Protein AF-0000000075723668 (afdb_homodimer)

Radius of gyration: 19.89 Å; Cα contacts (8 Å, |Δi|>4): 591; chains: 2; bounding box: 44×69×46 Å

Secondary structure (DSSP, 8-state):
---EEEEE---GGGHHHHHHHHHHH-SS---HHHHHHHHHH-GGGEEEEEETTEEEEEEEEEEEE-TTS-EEEEEEEEEE-GGG-SSSHHHHHHHHHHHHHTTT-SEEEEEEETT-HHHHHHHHHTT-EEEEEETT-STTS--EEEEEEE----/---EEEEE---GGGHHHHHHHHHHH-SS---HHHHHHHHHH-GGGEEEEEETTEEEEEEEEEEEE-TTS-EEEEEEEEEE-GGG-SSSHHHHHHHHHHHHHTTT-SEEEEEEETT-HHHHHHHHHTT-EEEEEETT-STTS--EEEEEEE----

Organism: Trichomonas vaginalis (strain ATCC PRA-98 / G3) (NCBI:txid412133)

Sequence (308 aa):
MSDITYRAYKGEEEVQEVFKLIDDELSEPYGLFTYRYFMAVCPQHCLLAHCNGQLVGAIIGRETKKDDGRVKGYIAMLVVLKEHRKKGIGKKLAVDLIEEMKKTCTEVVIETEVDNFPALRLYESLGFVRTKRLFRYYLNGNEAYRLKIWFNREMSDITYRAYKGEEEVQEVFKLIDDELSEPYGLFTYRYFMAVCPQHCLLAHCNGQLVGAIIGRETKKDDGRVKGYIAMLVVLKEHRKKGIGKKLAVDLIEEMKKTCTEVVIETEVDNFPALRLYESLGFVRTKRLFRYYLNGNEAYRLKIWFNRE

Foldseek 3Di:
DFDKDKDFDDDDVCLVVVQVQCCVFDPADDDSVVSRVQCVVCRVLKMFIDGPNHTFWIWTKDWDQDPVRAIEIETEDTGGHPVCPPVCPRLVSVVVSVVVCLVRHFKYKYKDFPPPVVVVVSVVVVPWDFDDKAFLPGPVRTIITMIMDGDDDD/DFDKDKDFDDDDVCLVVVQVQCCVFDPADDDSVVSRVQCVVCRVLKMFIDGPNHTFWIWTKDWDADPVGAIEIETEDIGGHPVCPPVCPRLVSVVVNVVVCLVGHFKYKYKDFPPPVVVVCSVVVVPWDFDDKAFLPGPVRTIITMIMDGDDDD

Structure (mmCIF, N/CA/C/O backbone):
data_AF-0000000075723668-model_v1
#
loop_
_entity.id
_entity.type
_entity.pdbx_description
1 polymer 'N-alpha-acetyltransferase 30'
#
loop_
_atom_site.group_PDB
_atom_site.id
_atom_site.type_symbol
_atom_site.label_atom_id
_atom_site.label_alt_id
_atom_site.label_comp_id
_atom_site.label_asym_id
_atom_site.label_entity_id
_atom_site.label_seq_id
_atom_site.pdbx_PDB_ins_code
_atom_site.Cartn_x
_atom_site.Cartn_y
_atom_site.Cartn_z
_atom_site.occupancy
_atom_site.B_iso_or_equiv
_atom_site.auth_seq_id
_atom_site.auth_comp_id
_atom_site.auth_asym_id
_atom_site.auth_atom_id
_atom_site.pdbx_PDB_model_num
ATOM 1 N N . MET A 1 1 ? 11.711 -34.188 -8.43 1 49.16 1 MET A N 1
ATOM 2 C CA . MET A 1 1 ? 10.938 -32.969 -8.555 1 49.16 1 MET A CA 1
ATOM 3 C C . MET A 1 1 ? 10.992 -32.156 -7.27 1 49.16 1 MET A C 1
ATOM 5 O O . MET A 1 1 ? 10.734 -32.688 -6.184 1 49.16 1 MET A O 1
ATOM 9 N N . SER A 1 2 ? 11.828 -31.156 -7.145 1 65 2 SER A N 1
ATOM 10 C CA . SER A 1 2 ? 12.133 -30.516 -5.863 1 65 2 SER A CA 1
ATOM 11 C C . SER A 1 2 ? 10.859 -30.109 -5.133 1 65 2 SER A C 1
ATOM 13 O O . SER A 1 2 ? 9.852 -29.781 -5.762 1 65 2 SER A O 1
ATOM 15 N N . ASP A 1 3 ? 10.719 -30.562 -3.963 1 87.88 3 ASP A N 1
ATOM 16 C CA . ASP A 1 3 ? 9.508 -30.453 -3.158 1 87.88 3 ASP A CA 1
ATOM 17 C C . ASP A 1 3 ? 9.211 -28.984 -2.828 1 87.88 3 ASP A C 1
ATOM 19 O O . ASP A 1 3 ? 10.031 -28.312 -2.199 1 87.88 3 ASP A O 1
ATOM 23 N N . ILE A 1 4 ? 8.398 -28.438 -3.623 1 95.12 4 ILE A N 1
ATOM 24 C CA . ILE A 1 4 ? 7.949 -27.078 -3.363 1 95.12 4 ILE A CA 1
ATOM 25 C C . ILE A 1 4 ? 6.875 -27.094 -2.275 1 95.12 4 ILE A C 1
ATOM 27 O O . ILE A 1 4 ? 5.941 -27.891 -2.324 1 95.12 4 ILE A O 1
ATOM 31 N N . THR A 1 5 ? 7.09 -26.344 -1.216 1 96.94 5 THR A N 1
ATOM 32 C CA . THR A 1 5 ? 6.086 -26.172 -0.17 1 96.94 5 THR A CA 1
ATOM 33 C C . THR A 1 5 ? 5.488 -24.781 -0.216 1 96.94 5 THR A C 1
ATOM 35 O O . THR A 1 5 ? 6.168 -23.812 -0.577 1 96.94 5 THR A O 1
ATOM 38 N N . TYR A 1 6 ? 4.234 -24.734 0.058 1 97.31 6 TYR A N 1
ATOM 39 C CA . TYR A 1 6 ? 3.498 -23.484 0.068 1 97.31 6 TYR A CA 1
ATOM 40 C C . TYR A 1 6 ? 2.943 -23.188 1.456 1 97.31 6 TYR A C 1
ATOM 42 O O . TYR A 1 6 ? 2.42 -24.078 2.127 1 97.31 6 TYR A O 1
ATOM 50 N N . ARG A 1 7 ? 3.1 -21.922 1.91 1 96.06 7 ARG A N 1
ATOM 51 C CA . ARG A 1 7 ? 2.523 -21.547 3.197 1 96.06 7 ARG A CA 1
ATOM 52 C C . ARG A 1 7 ? 2.242 -20.047 3.256 1 96.06 7 ARG A C 1
ATOM 54 O O . ARG A 1 7 ? 2.775 -19.281 2.455 1 96.06 7 ARG A O 1
ATOM 61 N N . ALA A 1 8 ? 1.477 -19.688 4.234 1 95.12 8 ALA A N 1
ATOM 62 C CA . ALA A 1 8 ? 1.172 -18.281 4.477 1 95.12 8 ALA A CA 1
ATOM 63 C C . ALA A 1 8 ? 2.346 -17.562 5.152 1 95.12 8 ALA A C 1
ATOM 65 O O . ALA A 1 8 ? 3.158 -18.203 5.824 1 95.12 8 ALA A O 1
ATOM 66 N N . TYR A 1 9 ? 2.432 -16.312 4.84 1 94.5 9 TYR A N 1
ATOM 67 C CA . TYR A 1 9 ? 3.34 -15.406 5.535 1 94.5 9 TYR A CA 1
ATOM 68 C C . TYR A 1 9 ? 3.135 -15.477 7.043 1 94.5 9 TYR A C 1
ATOM 70 O O . TYR A 1 9 ? 1.998 -15.547 7.52 1 94.5 9 TYR A O 1
ATOM 78 N N . LYS A 1 10 ? 4.203 -15.422 7.801 1 90.12 10 LYS A N 1
ATOM 79 C CA . LYS A 1 10 ? 4.082 -15.648 9.234 1 90.12 10 LYS A CA 1
ATOM 80 C C . LYS A 1 10 ? 4.285 -14.359 10.023 1 90.12 10 LYS A C 1
ATOM 82 O O . LYS A 1 10 ? 3.893 -14.258 11.188 1 90.12 10 LYS A O 1
ATOM 87 N N . GLY A 1 11 ? 5.023 -13.422 9.422 1 87.19 11 GLY A N 1
ATOM 88 C CA . GLY A 1 11 ? 5.188 -12.195 10.188 1 87.19 11 GLY A CA 1
ATOM 89 C C . GLY A 1 11 ? 6.332 -11.328 9.688 1 87.19 11 GLY A C 1
ATOM 90 O O . GLY A 1 11 ? 6.957 -11.641 8.672 1 87.19 11 GLY A O 1
ATOM 91 N N . GLU A 1 12 ? 6.633 -10.289 10.477 1 83.62 12 GLU A N 1
ATOM 92 C CA . GLU A 1 12 ? 7.539 -9.203 10.109 1 83.62 12 GLU A CA 1
ATOM 93 C C . GLU A 1 12 ? 8.938 -9.734 9.812 1 83.62 12 GLU A C 1
ATOM 95 O O . GLU A 1 12 ? 9.641 -9.203 8.945 1 83.62 12 GLU A O 1
ATOM 100 N N . GLU A 1 13 ? 9.289 -10.781 10.414 1 84.88 13 GLU A N 1
ATOM 101 C CA . GLU A 1 13 ? 10.633 -11.32 10.266 1 84.88 13 GLU A CA 1
ATOM 102 C C . GLU A 1 13 ? 10.875 -11.82 8.844 1 84.88 13 GLU A C 1
ATOM 104 O O . GLU A 1 13 ? 12.023 -11.984 8.422 1 84.88 13 GLU A O 1
ATOM 109 N N . GLU A 1 14 ? 9.836 -12.039 8.141 1 90.94 14 GLU A N 1
ATOM 110 C CA . GLU A 1 14 ? 9.969 -12.594 6.801 1 90.94 14 GLU A CA 1
ATOM 111 C C . GLU A 1 14 ? 9.922 -11.492 5.742 1 90.94 14 GLU A C 1
ATOM 113 O O . GLU A 1 14 ? 10.156 -11.75 4.562 1 90.94 14 GLU A O 1
ATOM 118 N N . VAL A 1 15 ? 9.664 -10.273 6.152 1 90.19 15 VAL A N 1
ATOM 119 C CA . VAL A 1 15 ? 9.445 -9.188 5.211 1 90.19 15 VAL A CA 1
ATOM 120 C C . VAL A 1 15 ? 10.719 -8.938 4.398 1 90.19 15 VAL A C 1
ATOM 122 O O . VAL A 1 15 ? 10.656 -8.758 3.182 1 90.19 15 VAL A O 1
ATOM 125 N N . GLN A 1 16 ? 11.836 -9 5.051 1 86.06 16 GLN A N 1
ATOM 126 C CA . GLN A 1 16 ? 13.102 -8.711 4.383 1 86.06 16 GLN A CA 1
ATOM 127 C C . GLN A 1 16 ? 13.391 -9.742 3.295 1 86.06 16 GLN A C 1
ATOM 129 O O . GLN A 1 16 ? 13.875 -9.391 2.215 1 86.06 16 GLN A O 1
ATOM 134 N N . GLU A 1 17 ? 13.148 -10.984 3.633 1 90.38 17 GLU A N 1
ATOM 135 C CA . GLU A 1 17 ? 13.391 -12.039 2.654 1 90.38 17 GLU A CA 1
ATOM 136 C C . GLU A 1 17 ? 12.469 -11.898 1.449 1 90.38 17 GLU A C 1
ATOM 138 O O . GLU A 1 17 ? 12.891 -12.086 0.308 1 90.38 17 GLU A O 1
ATOM 143 N N . VAL A 1 18 ? 11.25 -11.578 1.701 1 92.69 18 VAL A N 1
ATOM 144 C CA . VAL A 1 18 ? 10.273 -11.391 0.635 1 92.69 18 VAL A CA 1
ATOM 145 C C . VAL A 1 18 ? 10.656 -10.172 -0.206 1 92.69 18 VAL A C 1
ATOM 147 O O . VAL A 1 18 ? 10.586 -10.211 -1.437 1 92.69 18 VAL A O 1
ATOM 150 N N . PHE A 1 19 ? 11.102 -9.18 0.448 1 88.75 19 PHE A N 1
ATOM 151 C CA . PHE A 1 19 ? 11.562 -7.973 -0.232 1 88.75 19 PHE A CA 1
ATOM 152 C C . PHE A 1 19 ? 12.703 -8.289 -1.191 1 88.75 19 PHE A C 1
ATOM 154 O O . PHE A 1 19 ? 12.672 -7.883 -2.354 1 88.75 19 PHE A O 1
ATOM 161 N N . LYS A 1 20 ? 13.656 -9 -0.757 1 88.12 20 LYS A N 1
ATOM 162 C CA . LYS A 1 20 ? 14.812 -9.344 -1.586 1 88.12 20 LYS A CA 1
ATOM 163 C C . LYS A 1 20 ? 14.391 -10.156 -2.807 1 88.12 20 LYS A C 1
ATOM 165 O O . LYS A 1 20 ? 14.875 -9.922 -3.914 1 88.12 20 LYS A O 1
ATOM 170 N N . LEU A 1 21 ? 13.523 -11.062 -2.586 1 90.62 21 LEU A N 1
ATOM 171 C CA . LEU A 1 21 ? 13.016 -11.891 -3.674 1 90.62 21 LEU A CA 1
ATOM 172 C C . LEU A 1 21 ? 12.359 -11.039 -4.75 1 90.62 21 LEU A C 1
ATOM 174 O O . LEU A 1 21 ? 12.648 -11.195 -5.938 1 90.62 21 LEU A O 1
ATOM 178 N N . ILE A 1 22 ? 11.5 -10.125 -4.316 1 86.56 22 ILE A N 1
ATOM 179 C CA . ILE A 1 22 ? 10.672 -9.367 -5.246 1 86.56 22 ILE A CA 1
ATOM 180 C C . ILE A 1 22 ? 11.5 -8.273 -5.906 1 86.56 22 ILE A C 1
ATOM 182 O O . ILE A 1 22 ? 11.406 -8.055 -7.117 1 86.56 22 ILE A O 1
ATOM 186 N N . ASP A 1 23 ? 12.312 -7.633 -5.133 1 81.75 23 ASP A N 1
ATOM 187 C CA . ASP A 1 23 ? 13.133 -6.535 -5.637 1 81.75 23 ASP A CA 1
ATOM 188 C C . ASP A 1 23 ? 14.07 -7.012 -6.742 1 81.75 23 ASP A C 1
ATOM 190 O O . ASP A 1 23 ? 14.352 -6.27 -7.684 1 81.75 23 ASP A O 1
ATOM 194 N N . ASP A 1 24 ? 14.461 -8.211 -6.758 1 78.81 24 ASP A N 1
ATOM 195 C CA . ASP A 1 24 ? 15.367 -8.789 -7.746 1 78.81 24 ASP A CA 1
ATOM 196 C C . ASP A 1 24 ? 14.633 -9.117 -9.039 1 78.81 24 ASP A C 1
ATOM 198 O O . ASP A 1 24 ? 15.227 -9.102 -10.125 1 78.81 24 ASP A O 1
ATOM 202 N N . GLU A 1 25 ? 13.375 -9.344 -8.898 1 77.88 25 GLU A N 1
ATOM 203 C CA . GLU A 1 25 ? 12.6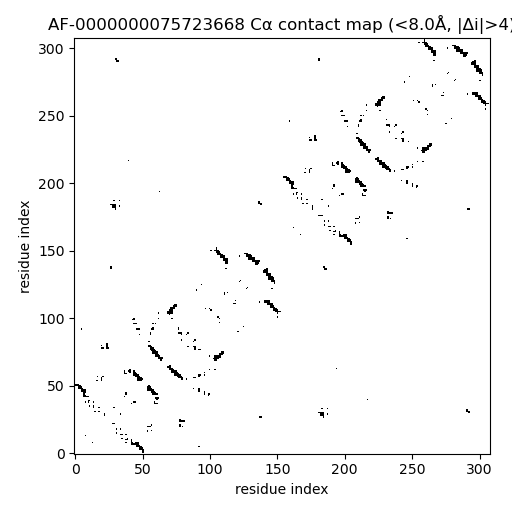8 -9.945 -10.031 1 77.88 25 GLU A CA 1
ATOM 204 C C . GLU A 1 25 ? 11.742 -8.945 -10.703 1 77.88 25 GLU A C 1
ATOM 206 O O . GLU A 1 25 ? 11.453 -9.062 -11.891 1 77.88 25 GLU A O 1
ATOM 211 N N . LEU A 1 26 ? 11.227 -7.984 -9.93 1 76.12 26 LEU A N 1
ATOM 212 C CA . LEU A 1 26 ? 10.25 -7.059 -10.5 1 76.12 26 LEU A CA 1
ATOM 213 C C . LEU A 1 26 ? 10.914 -5.742 -10.883 1 76.12 26 LEU A C 1
ATOM 215 O O . LEU A 1 26 ? 11.797 -5.258 -10.18 1 76.12 26 LEU A O 1
ATOM 219 N N . SER A 1 27 ? 10.562 -5.238 -11.984 1 71.44 27 SER A N 1
ATOM 220 C CA . SER A 1 27 ? 11.125 -4 -12.508 1 71.44 27 SER A CA 1
ATOM 221 C C . SER A 1 27 ? 10.625 -2.789 -11.734 1 71.44 27 SER A C 1
ATOM 223 O O . SER A 1 27 ? 11.352 -1.804 -11.578 1 71.44 27 SER A O 1
ATOM 225 N N . GLU A 1 28 ? 9.391 -2.896 -11.273 1 76.06 28 GLU A N 1
ATOM 226 C CA . GLU A 1 28 ? 8.844 -1.797 -10.484 1 76.06 28 GLU A CA 1
ATOM 227 C C . GLU A 1 28 ? 9.453 -1.759 -9.086 1 76.06 28 GLU A C 1
ATOM 229 O O . GLU A 1 28 ? 9.477 -2.771 -8.383 1 76.06 28 GLU A O 1
ATOM 234 N N . PRO A 1 29 ? 10.023 -0.672 -8.781 1 74.38 29 PRO A N 1
ATOM 235 C CA . PRO A 1 29 ? 10.617 -0.564 -7.449 1 74.38 29 PRO A CA 1
ATOM 236 C C . PRO A 1 29 ? 9.578 -0.325 -6.355 1 74.38 29 PRO A C 1
ATOM 238 O O . PRO A 1 29 ? 8.656 0.47 -6.539 1 74.38 29 PRO A O 1
ATOM 241 N N . TYR A 1 30 ? 9.609 -1.148 -5.402 1 77.69 30 TYR A N 1
ATOM 242 C CA . TYR A 1 30 ? 8.805 -0.935 -4.203 1 77.69 30 TYR A CA 1
ATOM 243 C C . TYR A 1 30 ? 9.688 -0.744 -2.98 1 77.69 30 TYR A C 1
ATOM 245 O O . TYR A 1 30 ? 10.727 -1.396 -2.85 1 77.69 30 TYR A O 1
ATOM 253 N N . GLY A 1 31 ? 9.43 0.197 -2.229 1 76.44 31 GLY A N 1
ATOM 254 C CA . GLY A 1 31 ? 10.172 0.341 -0.988 1 76.44 31 GLY A CA 1
ATOM 255 C C . GLY A 1 31 ? 9.766 -0.662 0.073 1 76.44 31 GLY A C 1
ATOM 256 O O . GLY A 1 31 ? 8.703 -1.28 -0.027 1 76.44 31 GLY A O 1
ATOM 257 N N . LEU A 1 32 ? 10.688 -0.903 1.008 1 80.94 32 LEU A N 1
ATOM 258 C CA . LEU A 1 32 ? 10.469 -1.859 2.088 1 80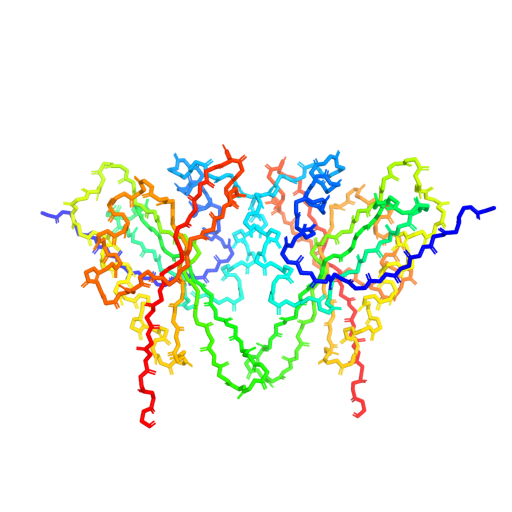.94 32 LEU A CA 1
ATOM 259 C C . LEU A 1 32 ? 9.148 -1.584 2.797 1 80.94 32 LEU A C 1
ATOM 261 O O . LEU A 1 32 ? 8.43 -2.516 3.162 1 80.94 32 LEU A O 1
ATOM 265 N N . PHE A 1 33 ? 8.82 -0.396 2.932 1 80.56 33 PHE A N 1
ATOM 266 C CA . PHE A 1 33 ? 7.594 0.014 3.602 1 80.56 33 PHE A CA 1
ATOM 267 C C . PHE A 1 33 ? 6.375 -0.584 2.91 1 80.56 33 PHE A C 1
ATOM 269 O O . PHE A 1 33 ? 5.434 -1.023 3.57 1 80.56 33 PHE A O 1
ATOM 276 N N . THR A 1 34 ? 6.367 -0.549 1.671 1 84 34 THR A N 1
ATOM 277 C CA . THR A 1 34 ? 5.234 -1.069 0.916 1 84 34 THR A CA 1
ATOM 278 C C . THR A 1 34 ? 4.988 -2.537 1.255 1 84 34 THR A C 1
ATOM 280 O O . THR A 1 34 ? 3.852 -2.934 1.526 1 84 34 THR A O 1
ATOM 283 N N . TYR A 1 35 ? 6.078 -3.252 1.396 1 87.12 35 TYR A N 1
ATOM 284 C CA . TYR A 1 35 ? 5.957 -4.668 1.728 1 87.12 35 TYR A CA 1
ATOM 285 C C . TYR A 1 35 ? 5.457 -4.852 3.154 1 87.12 35 TYR A C 1
ATOM 287 O O . TYR A 1 35 ? 4.578 -5.68 3.408 1 87.12 35 TYR A O 1
ATOM 295 N N . ARG A 1 36 ? 5.984 -4.113 3.99 1 85.12 36 ARG A N 1
ATOM 296 C CA . ARG A 1 36 ? 5.582 -4.203 5.391 1 85.12 36 ARG A CA 1
ATOM 297 C C . ARG A 1 36 ? 4.094 -3.91 5.555 1 85.12 36 ARG A C 1
ATOM 299 O O . ARG A 1 36 ? 3.385 -4.641 6.246 1 85.12 36 ARG A O 1
ATOM 306 N N . TYR A 1 37 ? 3.725 -2.906 4.934 1 84.88 37 TYR A N 1
ATOM 307 C CA . TYR A 1 37 ? 2.326 -2.504 5.043 1 84.88 37 TYR A CA 1
ATOM 308 C C . TYR A 1 37 ? 1.405 -3.572 4.465 1 84.88 37 TYR A C 1
ATOM 310 O O . TYR A 1 37 ? 0.46 -4.008 5.125 1 84.88 37 TYR A O 1
ATOM 318 N N . PHE A 1 38 ? 1.599 -4.059 3.287 1 86.88 38 PHE A N 1
ATOM 319 C CA . PHE A 1 38 ? 0.735 -5.016 2.609 1 86.88 38 PHE A CA 1
ATOM 320 C C . PHE A 1 38 ? 0.685 -6.336 3.371 1 86.88 38 PHE A C 1
ATOM 322 O O . PHE A 1 38 ? -0.392 -6.902 3.572 1 86.88 38 PHE A O 1
ATOM 329 N N . MET A 1 39 ? 1.827 -6.699 3.84 1 90.12 39 MET A N 1
ATOM 330 C CA . MET A 1 39 ? 1.91 -8.031 4.441 1 90.12 39 MET A CA 1
ATOM 331 C C . MET A 1 39 ? 1.407 -8.008 5.879 1 90.12 39 MET A C 1
ATOM 333 O O . MET A 1 39 ? 0.949 -9.031 6.395 1 90.12 39 MET A O 1
ATOM 337 N N . ALA A 1 40 ? 1.493 -6.867 6.504 1 83.88 40 ALA A N 1
ATOM 338 C CA . ALA A 1 40 ? 1.033 -6.742 7.883 1 83.88 40 ALA A CA 1
ATOM 339 C C . ALA A 1 40 ? -0.489 -6.664 7.949 1 83.88 40 ALA A C 1
ATOM 341 O O . ALA A 1 40 ? -1.105 -7.191 8.883 1 83.88 40 ALA A O 1
ATOM 342 N N . VAL A 1 41 ? -1.079 -6.078 7.035 1 82.62 41 VAL A N 1
ATOM 343 C CA . VAL A 1 41 ? -2.51 -5.793 7.07 1 82.62 41 VAL A CA 1
ATOM 344 C C . VAL A 1 41 ? -3.299 -7.055 6.738 1 82.62 41 VAL A C 1
ATOM 346 O O . VAL A 1 41 ? -4.34 -7.32 7.344 1 82.62 41 VAL A O 1
ATOM 349 N N . CYS A 1 42 ? -2.838 -7.793 5.781 1 86.31 42 CYS A N 1
ATOM 350 C CA . CYS A 1 42 ? -3.521 -9.016 5.375 1 86.31 42 CYS A CA 1
ATOM 351 C C . CYS A 1 42 ? -2.533 -10.164 5.227 1 86.31 42 CYS A C 1
ATOM 353 O O . CYS A 1 42 ? -2.309 -10.656 4.117 1 86.31 42 CYS A O 1
ATOM 355 N N . PRO A 1 43 ? -2.08 -10.648 6.352 1 89 43 PRO A N 1
ATOM 356 C CA . PRO A 1 43 ? -1.075 -11.711 6.254 1 89 43 PRO A CA 1
ATOM 357 C C . PRO A 1 43 ? -1.613 -12.977 5.586 1 89 43 PRO A C 1
ATOM 359 O O . PRO A 1 43 ? -0.862 -13.703 4.926 1 89 43 PRO A O 1
ATOM 362 N N . GLN A 1 44 ? -2.895 -13.227 5.699 1 90.62 44 GLN A N 1
ATOM 363 C CA . GLN A 1 44 ? -3.492 -14.43 5.129 1 90.62 44 GLN A CA 1
ATOM 364 C C . GLN A 1 44 ? -3.504 -14.367 3.604 1 90.62 44 GLN A C 1
ATOM 366 O O . GLN A 1 44 ? -3.707 -15.391 2.939 1 90.62 44 GLN A O 1
ATOM 371 N N . HIS A 1 45 ? -3.303 -13.18 3.062 1 95.56 45 HIS A N 1
ATOM 372 C CA . HIS A 1 45 ? -3.301 -13.008 1.614 1 95.56 45 HIS A CA 1
ATOM 373 C C . HIS A 1 45 ? -1.878 -12.898 1.074 1 95.56 45 HIS A C 1
ATOM 375 O O . HIS A 1 45 ? -1.666 -12.391 -0.027 1 95.56 45 HIS A O 1
ATOM 381 N N . CYS A 1 46 ? -0.942 -13.328 1.908 1 96.94 46 CYS A N 1
ATOM 382 C CA . CYS A 1 46 ? 0.454 -13.438 1.501 1 96.94 46 CYS A CA 1
ATOM 383 C C . CYS A 1 46 ? 0.931 -14.883 1.554 1 96.94 46 CYS A C 1
ATOM 385 O O . CYS A 1 46 ? 1.071 -15.453 2.635 1 96.94 46 CYS A O 1
ATOM 387 N N . LEU A 1 47 ? 1.186 -15.43 0.401 1 98.06 47 LEU A N 1
ATOM 38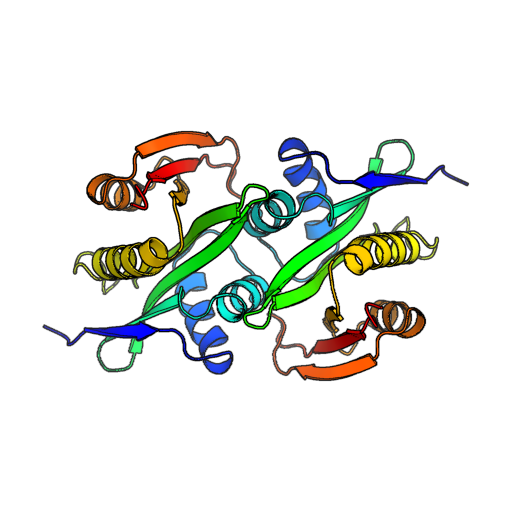8 C CA . LEU A 1 47 ? 1.591 -16.828 0.31 1 98.06 47 LEU A CA 1
ATOM 389 C C . LEU A 1 47 ? 3.018 -16.953 -0.218 1 98.06 47 LEU A C 1
ATOM 391 O O . LEU A 1 47 ? 3.406 -16.219 -1.133 1 98.06 47 LEU A O 1
ATOM 395 N N . LEU A 1 48 ? 3.719 -17.828 0.349 1 98 48 LEU A N 1
ATOM 396 C CA . LEU A 1 48 ? 5.125 -18.047 0.025 1 98 48 LEU A CA 1
ATOM 397 C C . LEU A 1 48 ? 5.367 -19.469 -0.469 1 98 48 LEU A C 1
ATOM 399 O O . LEU A 1 48 ? 4.773 -20.406 0.05 1 98 48 LEU A O 1
ATOM 403 N N . ALA A 1 49 ? 6.199 -19.609 -1.43 1 98.19 49 ALA A N 1
ATOM 404 C CA . ALA A 1 49 ? 6.637 -20.891 -1.945 1 98.19 49 ALA A CA 1
ATOM 405 C C . ALA A 1 49 ? 8.117 -21.141 -1.637 1 98.19 49 ALA A C 1
ATOM 407 O O . ALA A 1 49 ? 8.953 -20.281 -1.891 1 98.19 49 ALA A O 1
ATOM 408 N N . HIS A 1 50 ? 8.391 -22.266 -1.086 1 97.62 50 HIS A N 1
ATOM 409 C CA . HIS A 1 50 ? 9.766 -22.641 -0.745 1 97.62 50 HIS A CA 1
ATOM 410 C C . HIS A 1 50 ? 10.188 -23.906 -1.461 1 97.62 50 HIS A C 1
ATOM 412 O O . HIS A 1 50 ? 9.398 -24.844 -1.594 1 97.62 50 HIS A O 1
ATOM 418 N N . CYS A 1 51 ? 11.391 -23.891 -1.985 1 96.81 51 CYS A N 1
ATOM 419 C CA . CYS A 1 51 ? 12.055 -25.062 -2.525 1 96.81 51 CYS A CA 1
ATOM 420 C C . CYS A 1 51 ? 13.266 -25.453 -1.682 1 96.81 51 CYS A C 1
ATOM 422 O O . CYS A 1 51 ? 14.25 -24.703 -1.627 1 96.81 51 CYS A O 1
ATOM 424 N N . ASN A 1 52 ? 13.219 -26.578 -1.025 1 93.44 52 ASN A N 1
ATOM 425 C CA . ASN A 1 52 ? 14.297 -27.031 -0.159 1 93.44 52 ASN A CA 1
ATOM 426 C C . ASN A 1 52 ? 14.648 -25.969 0.89 1 93.44 52 ASN A C 1
ATOM 428 O O . ASN A 1 52 ? 15.828 -25.641 1.078 1 93.44 52 ASN A O 1
ATOM 432 N N . GLY A 1 53 ? 13.633 -25.297 1.423 1 91.44 53 GLY A N 1
ATOM 433 C CA . GLY A 1 53 ? 13.812 -24.344 2.518 1 91.44 53 GLY A CA 1
ATOM 434 C C . GLY A 1 53 ? 14.102 -22.938 2.047 1 91.44 53 GLY A C 1
ATOM 435 O O . GLY A 1 53 ? 14.125 -22 2.852 1 91.44 53 GLY A O 1
ATOM 436 N N . GLN A 1 54 ? 14.32 -22.828 0.767 1 94.19 54 GLN A N 1
ATOM 437 C CA . GLN A 1 54 ? 14.633 -21.516 0.214 1 94.19 54 GLN A CA 1
ATOM 438 C C . GLN A 1 54 ? 13.398 -20.875 -0.412 1 94.19 54 GLN A C 1
ATOM 440 O O . GLN A 1 54 ? 12.648 -21.547 -1.13 1 94.19 54 GLN A O 1
ATOM 445 N N . LEU A 1 55 ? 13.203 -19.609 -0.088 1 96.62 55 LEU A N 1
ATOM 446 C CA . LEU A 1 55 ? 12.086 -18.859 -0.677 1 96.62 55 LEU A CA 1
ATOM 447 C C . LEU A 1 55 ? 12.289 -18.688 -2.178 1 96.62 55 LEU A C 1
ATOM 449 O O . LEU A 1 55 ? 13.297 -18.125 -2.611 1 96.62 55 LEU A O 1
ATOM 453 N N . VAL A 1 56 ? 11.312 -19.203 -2.996 1 96.81 56 VAL A N 1
ATOM 454 C CA . VAL A 1 56 ? 11.531 -19.156 -4.441 1 96.81 56 VAL A CA 1
ATOM 455 C C . VAL A 1 56 ? 10.367 -18.438 -5.113 1 96.81 56 VAL A C 1
ATOM 457 O O . VAL A 1 56 ? 10.422 -18.141 -6.312 1 96.81 56 VAL A O 1
ATOM 460 N N . GLY A 1 57 ? 9.281 -18.156 -4.391 1 97.25 57 GLY A N 1
ATOM 461 C CA . GLY A 1 57 ? 8.125 -17.453 -4.926 1 97.25 57 GLY A CA 1
ATOM 462 C C . GLY A 1 57 ? 7.25 -16.844 -3.848 1 97.25 57 GLY A C 1
ATOM 463 O O . GLY A 1 57 ? 7.332 -17.219 -2.68 1 97.25 57 GLY A O 1
ATOM 464 N N . ALA A 1 58 ? 6.512 -15.883 -4.246 1 97.19 58 ALA A N 1
ATOM 465 C CA . ALA A 1 58 ? 5.594 -15.203 -3.332 1 97.19 58 ALA A CA 1
ATOM 466 C C . ALA A 1 58 ? 4.449 -14.539 -4.094 1 97.19 58 ALA A C 1
ATOM 468 O O . ALA A 1 58 ? 4.609 -14.156 -5.254 1 97.19 58 ALA A O 1
ATOM 469 N N . ILE A 1 59 ? 3.365 -14.484 -3.438 1 97.38 59 ILE A N 1
ATOM 470 C CA . ILE A 1 59 ? 2.246 -13.688 -3.922 1 97.38 59 ILE A CA 1
ATOM 471 C C . ILE A 1 59 ? 1.67 -12.859 -2.777 1 97.38 59 ILE A C 1
ATOM 473 O O . ILE A 1 59 ? 1.547 -13.344 -1.65 1 97.38 59 ILE A O 1
ATOM 477 N N . ILE A 1 60 ? 1.451 -11.617 -3.043 1 95.94 60 ILE A N 1
ATOM 478 C CA . ILE A 1 60 ? 0.935 -10.68 -2.051 1 95.94 60 ILE A CA 1
ATOM 479 C C . ILE A 1 60 ? -0.393 -10.094 -2.533 1 95.94 60 ILE A C 1
ATOM 481 O O . ILE A 1 60 ? -0.483 -9.578 -3.648 1 95.94 60 ILE A O 1
ATOM 485 N N . GLY A 1 61 ? -1.384 -10.203 -1.699 1 95.94 61 GLY A N 1
ATOM 486 C CA . GLY A 1 61 ? -2.695 -9.641 -1.979 1 95.94 61 GLY A CA 1
ATOM 487 C C . GLY A 1 61 ? -3.26 -8.836 -0.821 1 95.94 61 GLY A C 1
ATOM 488 O O . GLY A 1 61 ? -2.699 -8.844 0.276 1 95.94 61 GLY A O 1
ATOM 489 N N . ARG A 1 62 ? -4.32 -8.148 -1.155 1 91.88 62 ARG A N 1
ATOM 490 C CA . ARG A 1 62 ? -5.023 -7.34 -0.17 1 91.88 62 ARG A CA 1
ATOM 491 C C . ARG A 1 62 ? -6.535 -7.43 -0.366 1 91.88 62 ARG A C 1
ATOM 493 O O . ARG A 1 62 ? -7.004 -7.852 -1.425 1 91.88 62 ARG A O 1
ATOM 500 N N . GLU A 1 63 ? -7.184 -7.129 0.681 1 91.94 63 GLU A N 1
ATOM 501 C CA . GLU A 1 63 ? -8.625 -6.949 0.549 1 91.94 63 GLU A CA 1
ATOM 502 C C . GLU A 1 63 ? -9.07 -5.602 1.115 1 91.94 63 GLU A C 1
ATOM 504 O O . GLU A 1 63 ? -8.445 -5.078 2.041 1 91.94 63 GLU A O 1
ATOM 509 N N . THR A 1 64 ? -10.062 -5.047 0.571 1 86.44 64 THR A N 1
ATOM 510 C CA . THR A 1 64 ? -10.625 -3.773 1.009 1 86.44 64 THR A CA 1
ATOM 511 C C . THR A 1 64 ? -12.148 -3.844 1.069 1 86.44 64 THR A C 1
ATOM 513 O O . THR A 1 64 ? -12.789 -4.297 0.12 1 86.44 64 THR A O 1
ATOM 516 N N . LYS A 1 65 ? -12.633 -3.4 2.146 1 85.44 65 LYS A N 1
ATOM 517 C CA . LYS A 1 65 ? -14.086 -3.318 2.27 1 85.44 65 LYS A CA 1
ATOM 518 C C . LYS A 1 65 ? -14.617 -2.037 1.636 1 85.44 65 LYS A C 1
ATOM 520 O O . LYS A 1 65 ? -14.141 -0.943 1.938 1 85.44 65 LYS A O 1
ATOM 525 N N . LYS A 1 66 ? -15.547 -2.176 0.806 1 83.5 66 LYS A N 1
ATOM 526 C CA . LYS A 1 66 ? -16.172 -1.038 0.132 1 83.5 66 LYS A CA 1
ATOM 527 C C . LYS A 1 66 ? -17.328 -0.476 0.954 1 83.5 66 LYS A C 1
ATOM 529 O O . LYS A 1 66 ? -17.781 -1.113 1.902 1 83.5 66 LYS A O 1
ATOM 534 N N . ASP A 1 67 ? -17.719 0.71 0.552 1 77.12 67 ASP A N 1
ATOM 535 C CA . ASP A 1 67 ? -18.781 1.405 1.275 1 77.12 67 ASP A CA 1
ATOM 536 C C . ASP A 1 67 ? -20.094 0.612 1.235 1 77.12 67 ASP A C 1
ATOM 538 O O . ASP A 1 67 ? -20.891 0.666 2.176 1 77.12 67 ASP A O 1
ATOM 542 N N . ASP A 1 68 ? -20.219 -0.125 0.224 1 85.81 68 ASP A N 1
ATOM 543 C CA . ASP A 1 68 ? -21.469 -0.862 0.057 1 85.81 68 ASP A CA 1
ATOM 544 C C . ASP A 1 68 ? -21.422 -2.207 0.778 1 85.81 68 ASP A C 1
ATOM 546 O O . ASP A 1 68 ? -22.344 -3.016 0.665 1 85.81 68 ASP A O 1
ATOM 550 N N . GLY A 1 69 ? -20.344 -2.455 1.434 1 84.56 69 GLY A N 1
ATOM 551 C CA . GLY A 1 69 ? -20.234 -3.67 2.225 1 84.56 69 GLY A CA 1
ATOM 552 C C . GLY A 1 69 ? -19.5 -4.785 1.498 1 84.56 69 GLY A C 1
ATOM 553 O O . GLY A 1 69 ? -19.078 -5.766 2.115 1 84.56 69 GLY A O 1
ATOM 554 N N . ARG A 1 70 ? -19.422 -4.637 0.213 1 90.44 70 ARG A N 1
ATOM 555 C CA . ARG A 1 70 ? -18.703 -5.648 -0.541 1 90.44 70 ARG A CA 1
ATOM 556 C C . ARG A 1 70 ? -17.203 -5.57 -0.257 1 90.44 70 ARG A C 1
ATOM 558 O O . ARG A 1 70 ? -16.688 -4.5 0.068 1 90.44 70 ARG A O 1
ATOM 565 N N . VAL A 1 71 ? -16.562 -6.691 -0.284 1 92.94 71 VAL A N 1
ATOM 566 C CA . VAL A 1 71 ? -15.109 -6.75 -0.084 1 92.94 71 VAL A CA 1
ATOM 567 C C . VAL A 1 71 ? -14.414 -7.012 -1.418 1 92.94 71 VAL A C 1
ATOM 569 O O . VAL A 1 71 ? -14.789 -7.934 -2.148 1 92.94 71 VAL A O 1
ATOM 572 N N . LYS A 1 72 ? -13.492 -6.223 -1.744 1 93.88 72 LYS A N 1
ATOM 573 C CA . LYS A 1 72 ? -12.711 -6.324 -2.975 1 93.88 72 LYS A CA 1
ATOM 574 C C . LYS A 1 72 ? -11.312 -6.852 -2.691 1 93.88 72 LYS A C 1
ATOM 576 O O . LYS A 1 72 ? -10.625 -6.355 -1.795 1 93.88 72 LYS A O 1
ATOM 581 N N . GLY A 1 73 ? -11.023 -7.926 -3.418 1 95.81 73 GLY A N 1
ATOM 582 C CA . GLY A 1 73 ? -9.656 -8.422 -3.371 1 95.81 73 GLY A CA 1
ATOM 583 C C . GLY A 1 73 ? -8.75 -7.773 -4.398 1 95.81 73 GLY A C 1
ATOM 584 O O . GLY A 1 73 ? -9.211 -7.309 -5.441 1 95.81 73 GLY A O 1
ATOM 585 N N . TYR A 1 74 ? -7.496 -7.773 -4.07 1 95.31 74 TYR A N 1
ATOM 586 C CA . TYR A 1 74 ? -6.469 -7.18 -4.926 1 95.31 74 TYR A CA 1
ATOM 587 C C . TYR A 1 74 ? -5.188 -8.008 -4.887 1 95.31 74 TYR A C 1
ATOM 589 O O . TYR A 1 74 ? -4.68 -8.328 -3.812 1 95.31 74 TYR A O 1
ATOM 597 N N . ILE A 1 75 ? -4.773 -8.375 -6.023 1 96.69 75 ILE A N 1
ATOM 598 C CA . ILE A 1 75 ? -3.469 -9.023 -6.105 1 96.69 75 ILE A CA 1
ATOM 599 C C . ILE A 1 75 ? -2.404 -7.992 -6.465 1 96.69 75 ILE A C 1
ATOM 601 O O . ILE A 1 75 ? -2.389 -7.465 -7.582 1 96.69 75 ILE A O 1
ATOM 605 N N . ALA A 1 76 ? -1.494 -7.758 -5.551 1 94 76 ALA A N 1
ATOM 606 C CA . ALA A 1 76 ? -0.5 -6.699 -5.703 1 94 76 ALA A CA 1
ATOM 607 C C . ALA A 1 76 ? 0.721 -7.199 -6.469 1 94 76 ALA A C 1
ATOM 609 O O . ALA A 1 76 ? 1.179 -6.551 -7.414 1 94 76 ALA A O 1
ATOM 610 N N . MET A 1 77 ? 1.262 -8.32 -6.051 1 93.94 77 MET A N 1
ATOM 611 C CA . MET A 1 77 ? 2.52 -8.82 -6.602 1 93.94 77 MET A CA 1
ATOM 612 C C . MET A 1 77 ? 2.514 -10.344 -6.684 1 93.94 77 MET A C 1
ATOM 614 O O . MET A 1 77 ? 2.023 -11.016 -5.777 1 93.94 77 MET A O 1
ATOM 618 N N . LEU A 1 78 ? 3.07 -10.844 -7.742 1 96.19 78 LEU A N 1
ATOM 619 C CA . LEU A 1 78 ? 3.404 -12.258 -7.918 1 96.19 78 LEU A CA 1
ATOM 620 C C . LEU A 1 78 ? 4.805 -12.414 -8.5 1 96.19 78 LEU A C 1
ATOM 622 O O . LEU A 1 78 ? 5.117 -11.844 -9.547 1 96.19 78 LEU A O 1
ATOM 626 N N . VAL A 1 79 ? 5.621 -13.188 -7.77 1 95.25 79 VAL A N 1
ATOM 627 C CA . VAL A 1 79 ? 6.996 -13.344 -8.242 1 95.25 79 VAL A CA 1
ATOM 628 C C . VAL A 1 79 ? 7.441 -14.797 -8.062 1 95.25 79 VAL A C 1
ATOM 630 O O . VAL A 1 79 ? 7.082 -15.445 -7.078 1 95.25 79 VAL A O 1
ATOM 633 N N . VAL A 1 80 ? 8.117 -15.25 -9.008 1 95.31 80 VAL A N 1
ATOM 634 C CA . VAL A 1 80 ? 8.805 -16.531 -8.953 1 95.31 80 VAL A CA 1
ATOM 635 C C . VAL A 1 80 ? 10.234 -16.391 -9.477 1 95.31 80 VAL A C 1
ATOM 637 O O . VAL A 1 80 ? 10.461 -15.734 -10.5 1 95.31 80 VAL A O 1
ATOM 640 N N . LEU A 1 81 ? 11.203 -16.906 -8.742 1 94.44 81 LEU A N 1
ATOM 641 C CA . LEU A 1 81 ? 12.586 -16.859 -9.203 1 94.44 81 LEU A CA 1
ATOM 642 C C . LEU A 1 81 ? 12.711 -17.438 -10.609 1 94.44 81 LEU A C 1
ATOM 644 O O . LEU A 1 81 ? 12.086 -18.469 -10.914 1 94.44 81 LEU A O 1
ATOM 648 N N . LYS A 1 82 ? 13.547 -16.812 -11.336 1 92.25 82 LYS A N 1
ATOM 649 C CA . LYS A 1 82 ? 13.711 -17.156 -12.742 1 92.25 82 LYS A CA 1
ATOM 650 C C . LYS A 1 82 ? 14.008 -18.641 -12.914 1 92.25 82 LYS A C 1
ATOM 652 O O . LYS A 1 82 ? 13.406 -19.297 -13.758 1 92.25 82 LYS A O 1
ATOM 657 N N . GLU A 1 83 ? 14.859 -19.156 -12.125 1 92.94 83 GLU A N 1
ATOM 658 C CA . GLU A 1 83 ? 15.312 -20.547 -12.242 1 92.94 83 GLU A CA 1
ATOM 659 C C . GLU A 1 83 ? 14.203 -21.516 -11.859 1 92.94 83 GLU A C 1
ATOM 661 O O . GLU A 1 83 ? 14.312 -22.719 -12.117 1 92.94 83 GLU A O 1
ATOM 666 N N . HIS A 1 84 ? 13.102 -21.016 -11.336 1 95.12 84 HIS A N 1
ATOM 667 C CA . HIS A 1 84 ? 12.031 -21.891 -10.875 1 95.12 84 HIS A CA 1
ATOM 668 C C . HIS A 1 84 ? 10.734 -21.625 -11.641 1 95.12 84 HIS A C 1
ATOM 670 O O . HIS A 1 84 ? 9.664 -22.078 -11.234 1 95.12 84 HIS A O 1
ATOM 676 N N . ARG A 1 85 ? 10.812 -20.859 -12.695 1 93.25 85 ARG A N 1
ATOM 677 C CA . ARG A 1 85 ? 9.633 -20.531 -13.477 1 93.25 85 ARG A CA 1
ATOM 678 C C . ARG A 1 85 ? 9.258 -21.672 -14.414 1 93.25 85 ARG A C 1
ATOM 680 O O . ARG A 1 85 ? 10.016 -22.641 -14.57 1 93.25 85 ARG A O 1
ATOM 687 N N . LYS A 1 86 ? 7.996 -21.625 -14.875 1 93.19 86 LYS A N 1
ATOM 688 C CA . LYS A 1 86 ? 7.449 -22.594 -15.805 1 93.19 86 LYS A CA 1
ATOM 689 C C . LYS A 1 86 ? 7.324 -23.969 -15.148 1 93.19 86 LYS A C 1
ATOM 691 O O . LYS A 1 86 ? 7.441 -25 -15.812 1 93.19 86 LYS A O 1
ATOM 696 N N . LYS A 1 87 ? 7.254 -23.969 -13.922 1 94.88 87 LYS A N 1
ATOM 697 C CA . LYS A 1 87 ? 7.062 -25.188 -13.148 1 94.88 87 LYS A CA 1
ATOM 698 C C . LYS A 1 87 ? 5.719 -25.188 -12.43 1 94.88 87 LYS A C 1
ATOM 700 O O . LYS A 1 87 ? 5.469 -26.016 -11.562 1 94.88 87 LYS A O 1
ATOM 705 N N . GLY A 1 88 ? 4.941 -24.156 -12.688 1 95.62 88 GLY A N 1
ATOM 706 C CA . GLY A 1 88 ? 3.596 -24.094 -12.141 1 95.62 88 GLY A CA 1
ATOM 707 C C . GLY A 1 88 ? 3.529 -23.422 -10.789 1 95.62 88 GLY A C 1
ATOM 708 O O . GLY A 1 88 ? 2.463 -23.344 -10.18 1 95.62 88 GLY A O 1
ATOM 709 N N . ILE A 1 89 ? 4.605 -22.922 -10.297 1 97.12 89 ILE A N 1
ATOM 710 C CA . ILE A 1 89 ? 4.664 -22.328 -8.969 1 97.12 89 ILE A CA 1
ATOM 711 C C . ILE A 1 89 ? 3.811 -21.062 -8.938 1 97.12 89 ILE A C 1
ATOM 713 O O . ILE A 1 89 ? 3.002 -20.875 -8.023 1 97.12 89 ILE A O 1
ATOM 717 N N . GLY A 1 90 ? 3.967 -20.234 -9.945 1 97.25 90 GLY A N 1
ATOM 718 C CA . GLY A 1 90 ? 3.174 -19.016 -10.023 1 97.25 90 GLY A CA 1
ATOM 719 C C . GLY A 1 90 ? 1.681 -19.266 -10.086 1 97.25 90 GLY A C 1
ATOM 720 O O . GLY A 1 90 ? 0.9 -18.625 -9.383 1 97.25 90 GLY A O 1
ATOM 721 N N . LYS A 1 91 ? 1.357 -20.203 -10.914 1 97.69 91 LYS A N 1
ATOM 722 C CA . LYS A 1 91 ? -0.049 -20.578 -11.047 1 97.69 91 LYS A CA 1
ATOM 723 C C . LYS A 1 91 ? -0.61 -21.078 -9.719 1 97.69 91 LYS A C 1
ATOM 725 O O . LYS A 1 91 ? -1.709 -20.703 -9.312 1 97.69 91 LYS A O 1
ATOM 730 N N . LYS A 1 92 ? 0.109 -21.938 -9.055 1 98.12 92 LYS A N 1
ATOM 731 C CA . LYS A 1 92 ? -0.34 -22.484 -7.781 1 98.12 92 LYS A CA 1
ATOM 732 C C . LYS A 1 92 ? -0.519 -21.375 -6.742 1 98.12 92 LYS A C 1
ATOM 734 O O . LYS A 1 92 ? -1.502 -21.375 -6 1 98.12 92 LYS A O 1
ATOM 739 N N . LEU A 1 93 ? 0.408 -20.453 -6.68 1 98.38 93 LEU A N 1
ATOM 740 C CA . LEU A 1 93 ? 0.301 -19.312 -5.773 1 98.38 93 LEU A CA 1
ATOM 741 C C . LEU A 1 93 ? -0.956 -18.5 -6.066 1 98.38 93 LEU A C 1
ATOM 743 O O . LEU A 1 93 ? -1.716 -18.172 -5.152 1 98.38 93 LEU A O 1
ATOM 747 N N . ALA A 1 94 ? -1.174 -18.234 -7.316 1 98.5 94 ALA A N 1
ATOM 748 C CA . ALA A 1 94 ? -2.322 -17.438 -7.73 1 98.5 94 ALA A CA 1
ATOM 749 C C . ALA A 1 94 ? -3.633 -18.141 -7.398 1 98.5 94 ALA A C 1
ATOM 751 O O . ALA A 1 94 ? -4.543 -17.531 -6.824 1 98.5 94 ALA A O 1
ATOM 752 N N . VAL A 1 95 ? -3.691 -19.359 -7.734 1 98.5 95 VAL A N 1
ATOM 753 C CA . VAL A 1 95 ? -4.902 -20.141 -7.488 1 98.5 95 VAL A CA 1
ATOM 754 C C . VAL A 1 95 ? -5.195 -20.188 -5.992 1 98.5 95 VAL A C 1
ATOM 756 O O . VAL A 1 95 ? -6.328 -19.953 -5.566 1 98.5 95 VAL A O 1
ATOM 759 N N . ASP A 1 96 ? -4.172 -20.484 -5.203 1 98.31 96 ASP A N 1
ATOM 760 C CA . ASP A 1 96 ? -4.348 -20.578 -3.756 1 98.31 96 ASP A CA 1
ATOM 761 C C . ASP A 1 96 ? -4.828 -19.25 -3.18 1 98.31 96 ASP A C 1
ATOM 763 O O . ASP A 1 96 ? -5.707 -19.219 -2.314 1 98.31 96 ASP A O 1
ATOM 767 N N . LEU A 1 97 ? -4.266 -18.156 -3.621 1 98.25 97 LEU A N 1
ATOM 768 C CA . LEU A 1 97 ? -4.664 -16.844 -3.125 1 98.25 97 LEU A CA 1
ATOM 769 C C . LEU A 1 97 ? -6.102 -16.516 -3.516 1 98.25 97 LEU A C 1
ATOM 771 O O . LEU A 1 97 ? -6.879 -16.031 -2.695 1 98.25 97 LEU A O 1
ATOM 775 N N . ILE A 1 98 ? -6.43 -16.812 -4.734 1 97.75 98 ILE A N 1
ATOM 776 C CA . ILE A 1 98 ? -7.773 -16.531 -5.223 1 97.75 98 ILE A CA 1
ATOM 777 C C . ILE A 1 98 ? -8.797 -17.328 -4.426 1 97.75 98 ILE A C 1
ATOM 779 O O . ILE A 1 98 ? -9.859 -16.812 -4.066 1 97.75 98 ILE A O 1
ATOM 783 N N . GLU A 1 99 ? -8.5 -18.547 -4.156 1 96.94 99 GLU A N 1
ATOM 784 C CA . GLU A 1 99 ? -9.383 -19.391 -3.348 1 96.94 99 GLU A CA 1
ATOM 785 C C . GLU A 1 99 ? -9.562 -18.797 -1.948 1 96.94 99 GLU A C 1
ATOM 787 O O . GLU A 1 99 ? -10.672 -18.828 -1.404 1 96.94 99 GLU A O 1
ATOM 792 N N . GLU A 1 100 ? -8.492 -18.359 -1.395 1 96 100 GLU A N 1
ATOM 793 C CA . GLU A 1 100 ? -8.57 -17.719 -0.084 1 96 100 GLU A CA 1
ATOM 794 C C . GLU A 1 100 ? -9.438 -16.453 -0.133 1 96 100 GLU A C 1
ATOM 796 O O . GLU A 1 100 ? -10.273 -16.234 0.752 1 96 100 GLU A O 1
ATOM 801 N N . MET A 1 101 ? -9.266 -15.672 -1.171 1 96.12 101 MET A N 1
ATOM 802 C CA . MET A 1 101 ? -9.992 -14.414 -1.303 1 96.12 101 MET A CA 1
ATOM 803 C C . MET A 1 101 ? -11.469 -14.664 -1.567 1 96.12 101 MET A C 1
ATOM 805 O O . MET A 1 101 ? -12.32 -13.875 -1.166 1 96.12 101 MET A O 1
ATOM 809 N N . LYS A 1 102 ? -11.734 -15.758 -2.143 1 95.38 102 LYS A N 1
ATOM 810 C CA . LYS A 1 102 ? -13.117 -16.125 -2.449 1 95.38 102 LYS A CA 1
ATOM 811 C C . LYS A 1 102 ? -13.953 -16.219 -1.177 1 95.38 102 LYS A C 1
ATOM 813 O O . LYS A 1 102 ? -15.18 -16.094 -1.221 1 95.38 102 LYS A O 1
ATOM 818 N N . LYS A 1 103 ? -13.344 -16.453 -0.13 1 93.88 103 LYS A N 1
ATOM 819 C CA . LYS A 1 103 ? -14.039 -16.609 1.143 1 93.88 103 LYS A CA 1
ATOM 820 C C . LYS A 1 103 ? -14.648 -15.297 1.612 1 93.88 103 LYS A C 1
ATOM 822 O O . LYS A 1 103 ? -15.633 -15.297 2.359 1 93.88 103 LYS A O 1
ATOM 827 N N . THR A 1 104 ? -14.109 -14.203 1.201 1 92.88 104 THR A N 1
ATOM 828 C CA . THR A 1 104 ? -14.578 -12.938 1.745 1 92.88 104 THR A CA 1
ATOM 829 C C . THR A 1 104 ? -14.852 -11.938 0.625 1 92.88 104 THR A C 1
ATOM 831 O O . THR A 1 104 ? -15.656 -11.016 0.792 1 92.88 104 THR A O 1
ATOM 834 N N . CYS A 1 105 ? -14.258 -12.125 -0.474 1 95.75 105 CYS A N 1
ATOM 835 C CA . CYS A 1 105 ? -14.328 -11.125 -1.531 1 95.75 105 CYS A CA 1
ATOM 836 C C . CYS A 1 105 ? -15.383 -11.5 -2.564 1 95.75 105 CYS A C 1
ATOM 838 O O . CYS A 1 105 ? -15.609 -12.68 -2.824 1 95.75 105 CYS A O 1
ATOM 840 N N . THR A 1 106 ? -15.961 -10.453 -3.166 1 96.5 106 THR A N 1
ATOM 841 C CA . THR A 1 106 ? -16.906 -10.664 -4.25 1 96.5 106 THR A CA 1
ATOM 842 C C . THR A 1 106 ? -16.234 -10.484 -5.605 1 96.5 106 THR A C 1
ATOM 844 O O . THR A 1 106 ? -16.781 -10.891 -6.637 1 96.5 106 THR A O 1
ATOM 847 N N . GLU A 1 107 ? -15.07 -9.844 -5.559 1 97.5 107 GLU A N 1
ATOM 848 C CA . GLU A 1 107 ? -14.266 -9.648 -6.762 1 97.5 107 GLU A CA 1
ATOM 849 C C . GLU A 1 107 ? -12.781 -9.555 -6.418 1 97.5 107 GLU A C 1
ATOM 851 O O . GLU A 1 107 ? -12.414 -9.273 -5.273 1 97.5 107 GLU A O 1
ATOM 856 N N . VAL A 1 108 ? -12.008 -9.867 -7.387 1 98.06 108 VAL A N 1
ATOM 857 C CA . VAL A 1 108 ? -10.562 -9.703 -7.273 1 98.06 108 VAL A CA 1
ATOM 858 C C . VAL A 1 108 ? -10.023 -8.977 -8.508 1 98.06 108 VAL A C 1
ATOM 860 O O . VAL A 1 108 ? -10.438 -9.266 -9.633 1 98.06 108 VAL A O 1
ATOM 863 N N . VAL A 1 109 ? -9.156 -8.031 -8.258 1 97.19 109 VAL A N 1
ATOM 864 C CA . VAL A 1 109 ? -8.602 -7.227 -9.344 1 97.19 109 VAL A CA 1
ATOM 865 C C . VAL A 1 109 ? -7.078 -7.367 -9.367 1 97.19 109 VAL A C 1
ATOM 867 O O . VAL A 1 109 ? -6.449 -7.562 -8.328 1 97.19 109 VAL A O 1
ATOM 870 N N . ILE A 1 110 ? -6.555 -7.324 -10.516 1 97.12 110 ILE A N 1
ATOM 871 C CA . ILE A 1 110 ? -5.113 -7.234 -10.703 1 97.12 110 ILE A CA 1
ATOM 872 C C . ILE A 1 110 ? -4.801 -6.301 -11.867 1 97.12 110 ILE A C 1
ATOM 874 O O . ILE A 1 110 ? -5.609 -6.156 -12.789 1 97.12 110 ILE A O 1
ATOM 878 N N . GLU A 1 111 ? -3.705 -5.609 -11.75 1 93.81 111 GLU A N 1
ATOM 879 C CA . GLU A 1 111 ? -3.15 -4.852 -12.867 1 93.81 111 GLU A CA 1
ATOM 880 C C . GLU A 1 111 ? -1.826 -5.449 -13.336 1 93.81 111 GLU A C 1
ATOM 882 O O . GLU A 1 111 ? -0.984 -5.824 -12.516 1 93.81 111 GLU A O 1
ATOM 887 N N . THR A 1 112 ? -1.671 -5.602 -14.602 1 94.75 112 THR A N 1
ATOM 888 C CA . THR A 1 112 ? -0.427 -6.102 -15.18 1 94.75 112 THR A CA 1
ATOM 889 C C . THR A 1 112 ? -0.089 -5.363 -16.469 1 94.75 112 THR A C 1
ATOM 891 O O . THR A 1 112 ? -0.981 -4.863 -17.156 1 94.75 112 THR A O 1
ATOM 894 N N . GLU A 1 113 ? 1.211 -5.27 -16.766 1 92.81 113 GLU A N 1
ATOM 895 C CA . GLU A 1 113 ? 1.642 -4.594 -17.984 1 92.81 113 GLU A CA 1
ATOM 896 C C . GLU A 1 113 ? 0.985 -5.207 -19.219 1 92.81 113 GLU A C 1
ATOM 898 O O . GLU A 1 113 ? 0.778 -6.422 -19.266 1 92.81 113 GLU A O 1
ATOM 903 N N . VAL A 1 114 ? 0.786 -4.348 -20.234 1 95.44 114 VAL A N 1
ATOM 904 C CA . VAL A 1 114 ? 0.065 -4.781 -21.422 1 95.44 114 VAL A CA 1
ATOM 905 C C . VAL A 1 114 ? 0.888 -5.824 -22.188 1 95.44 114 VAL A C 1
ATOM 907 O O . VAL A 1 114 ? 0.339 -6.629 -22.938 1 95.44 114 VAL A O 1
ATOM 910 N N . ASP A 1 115 ? 2.225 -5.828 -21.922 1 94.19 115 ASP A N 1
ATOM 911 C CA . ASP A 1 115 ? 3.082 -6.762 -22.641 1 94.19 115 ASP A CA 1
ATOM 912 C C . ASP A 1 115 ? 3.557 -7.891 -21.734 1 94.19 115 ASP A C 1
ATOM 914 O O . ASP A 1 115 ? 4.449 -8.656 -22.109 1 94.19 115 ASP A O 1
ATOM 918 N N . ASN A 1 116 ? 3.02 -7.953 -20.562 1 92.44 116 ASN A N 1
ATOM 919 C CA . ASN A 1 116 ? 3.287 -9.094 -19.688 1 92.44 116 ASN A CA 1
ATOM 920 C C . ASN A 1 116 ? 2.412 -10.289 -20.062 1 92.44 116 ASN A C 1
ATOM 922 O O . ASN A 1 116 ? 1.501 -10.648 -19.312 1 92.44 116 ASN A O 1
ATOM 926 N N . PHE A 1 117 ? 2.795 -10.898 -21.156 1 95.25 117 PHE A N 1
ATOM 927 C CA . PHE A 1 117 ? 1.963 -11.938 -21.75 1 95.25 117 PHE A CA 1
ATOM 928 C C . PHE A 1 117 ? 1.846 -13.133 -20.812 1 95.25 117 PHE A C 1
ATOM 930 O O . PHE A 1 117 ? 0.76 -13.695 -20.641 1 95.25 117 PHE A O 1
ATOM 937 N N . PRO A 1 118 ? 2.92 -13.523 -20.141 1 93.31 118 PRO A N 1
ATOM 938 C CA . PRO A 1 118 ? 2.791 -14.648 -19.219 1 93.31 118 PRO A CA 1
ATOM 939 C C . PRO A 1 118 ? 1.759 -14.398 -18.109 1 93.31 118 PRO A C 1
ATOM 941 O O . PRO A 1 118 ? 0.939 -15.266 -17.828 1 93.31 118 PRO A O 1
ATOM 944 N N . ALA A 1 119 ? 1.751 -13.242 -17.547 1 94.56 119 ALA A N 1
ATOM 945 C CA . ALA A 1 119 ? 0.784 -12.898 -16.516 1 94.56 119 ALA A CA 1
ATOM 946 C C . ALA A 1 119 ? -0.63 -12.828 -17.078 1 94.56 119 ALA A C 1
ATOM 948 O O . ALA A 1 119 ? -1.575 -13.344 -16.469 1 94.56 119 ALA A O 1
ATOM 949 N N . LEU A 1 120 ? -0.721 -12.164 -18.219 1 97.31 120 LEU A N 1
ATOM 950 C CA . LEU A 1 120 ? -2.023 -12.047 -18.859 1 97.31 120 LEU A CA 1
ATOM 951 C C . LEU A 1 120 ? -2.625 -13.43 -19.125 1 97.31 120 LEU A C 1
ATOM 953 O O . LEU A 1 120 ? -3.783 -13.68 -18.781 1 97.31 120 LEU A O 1
ATOM 957 N N . ARG A 1 121 ? -1.867 -14.297 -19.672 1 97.06 121 ARG A N 1
ATOM 958 C CA . ARG A 1 121 ? -2.334 -15.648 -19.953 1 97.06 121 ARG A CA 1
ATOM 959 C C . ARG A 1 121 ? -2.703 -16.375 -18.672 1 97.06 121 ARG A C 1
ATOM 961 O O . ARG A 1 121 ? -3.725 -17.078 -18.625 1 97.06 121 ARG A O 1
ATOM 968 N N . LEU A 1 122 ? -1.884 -16.219 -17.688 1 97.38 122 LEU A N 1
ATOM 969 C CA . LEU A 1 122 ? -2.131 -16.875 -16.406 1 97.38 122 LEU A CA 1
ATOM 970 C C . LEU A 1 122 ? -3.488 -16.469 -15.836 1 97.38 122 LEU A C 1
ATOM 972 O O . LEU A 1 122 ? -4.336 -17.328 -15.578 1 97.38 122 LEU A O 1
ATOM 976 N N . TYR A 1 123 ? -3.682 -15.188 -15.719 1 98.25 123 TYR A N 1
ATOM 977 C CA . TYR A 1 123 ? -4.879 -14.711 -15.031 1 98.25 123 TYR A CA 1
ATOM 978 C C . TYR A 1 123 ? -6.117 -14.906 -15.898 1 98.25 123 TYR A C 1
ATOM 980 O O . TYR A 1 123 ? -7.203 -15.188 -15.383 1 98.25 123 TYR A O 1
ATOM 988 N N . GLU A 1 124 ? -5.93 -14.781 -17.156 1 98 124 GLU A N 1
ATOM 989 C CA . GLU A 1 124 ? -7.062 -15.07 -18.031 1 98 124 GLU A CA 1
ATOM 990 C C . GLU A 1 124 ? -7.449 -16.547 -17.969 1 98 124 GLU A C 1
ATOM 992 O O . GLU A 1 124 ? -8.633 -16.891 -17.984 1 98 124 GLU A O 1
ATOM 997 N N . SER A 1 125 ? -6.477 -17.391 -17.906 1 97.5 125 SER A N 1
ATOM 998 C CA . SER A 1 125 ? -6.742 -18.828 -17.781 1 97.5 125 SER A CA 1
ATOM 999 C C . SER A 1 125 ? -7.457 -19.141 -16.469 1 97.5 125 SER A C 1
ATOM 1001 O O . SER A 1 125 ? -8.109 -20.188 -16.359 1 97.5 125 SER A O 1
ATOM 1003 N N . LEU A 1 126 ? -7.375 -18.297 -15.516 1 97.12 126 LEU A N 1
ATOM 1004 C CA . LEU A 1 126 ? -8.008 -18.5 -14.219 1 97.12 126 LEU A CA 1
ATOM 1005 C C . LEU A 1 126 ? -9.391 -17.844 -14.188 1 97.12 126 LEU A C 1
ATOM 1007 O O . LEU A 1 126 ? -10.062 -17.859 -13.156 1 97.12 126 LEU A O 1
ATOM 1011 N N . GLY A 1 127 ? -9.75 -17.172 -15.234 1 97.19 127 GLY A N 1
ATOM 1012 C CA . GLY A 1 127 ? -11.102 -16.641 -15.336 1 97.19 127 GLY A CA 1
ATOM 1013 C C . GLY A 1 127 ? -11.156 -15.133 -15.266 1 97.19 127 GLY A C 1
ATOM 1014 O O . GLY A 1 127 ? -12.242 -14.547 -15.312 1 97.19 127 GLY A O 1
ATOM 1015 N N . PHE A 1 128 ? -10.008 -14.492 -15.195 1 98.56 128 PHE A N 1
ATOM 1016 C CA . PHE A 1 128 ? -10 -13.031 -15.195 1 98.56 128 PHE A CA 1
ATOM 1017 C C . PHE A 1 128 ? -10.336 -12.492 -16.578 1 98.56 128 PHE A C 1
ATOM 1019 O O . PHE A 1 128 ? -9.984 -13.094 -17.594 1 98.56 128 PHE A O 1
ATOM 1026 N N . VAL A 1 129 ? -10.969 -11.312 -16.562 1 98.31 129 VAL A N 1
ATOM 1027 C CA . VAL A 1 129 ? -11.312 -10.641 -17.812 1 98.31 129 VAL A CA 1
ATOM 1028 C C . VAL A 1 129 ? -10.711 -9.234 -17.828 1 98.31 129 VAL A C 1
ATOM 1030 O O . VAL A 1 129 ? -10.711 -8.547 -16.812 1 98.31 129 VAL A O 1
ATOM 1033 N N . ARG A 1 130 ? -10.25 -8.859 -19 1 97.19 130 ARG A N 1
ATOM 1034 C CA . ARG A 1 130 ? -9.75 -7.496 -19.156 1 97.19 130 ARG A CA 1
ATOM 1035 C C . ARG A 1 130 ? -10.891 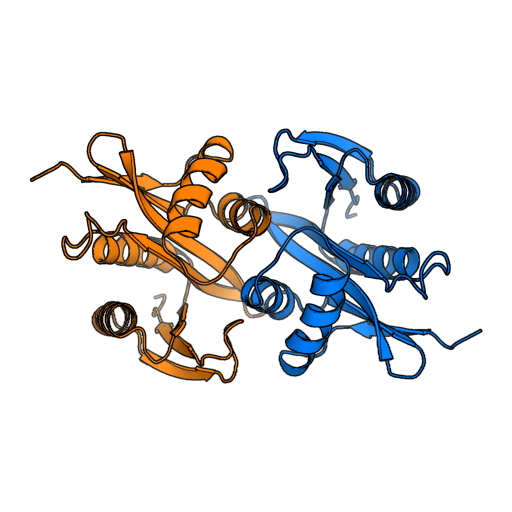-6.484 -19.109 1 97.19 130 ARG A C 1
ATOM 1037 O O . ARG A 1 130 ? -11.836 -6.562 -19.891 1 97.19 130 ARG A O 1
ATOM 1044 N N . THR A 1 131 ? -10.75 -5.555 -18.188 1 97 131 THR A N 1
ATOM 1045 C CA . THR A 1 131 ? -11.867 -4.625 -18.031 1 97 131 THR A CA 1
ATOM 1046 C C . THR A 1 131 ? -11.445 -3.211 -18.406 1 97 131 THR A C 1
ATOM 1048 O O . THR A 1 131 ? -12.289 -2.381 -18.75 1 97 131 THR A O 1
ATOM 1051 N N . LYS A 1 132 ? -10.242 -2.855 -18.234 1 95.38 132 LYS A N 1
ATOM 1052 C CA . LYS A 1 132 ? -9.781 -1.49 -18.469 1 95.38 132 LYS A CA 1
ATOM 1053 C C . LYS A 1 132 ? -8.32 -1.469 -18.922 1 95.38 132 LYS A C 1
ATOM 1055 O O . LYS A 1 132 ? -7.527 -2.309 -18.5 1 95.38 132 LYS A O 1
ATOM 1060 N N . ARG A 1 133 ? -8.062 -0.54 -19.812 1 94.75 133 ARG A N 1
ATOM 1061 C CA . ARG A 1 133 ? -6.68 -0.222 -20.141 1 94.75 133 ARG A CA 1
ATOM 1062 C C . ARG A 1 133 ? -6.227 1.062 -19.453 1 94.75 133 ARG A C 1
ATOM 1064 O O . ARG A 1 133 ? -6.914 2.084 -19.531 1 94.75 133 ARG A O 1
ATOM 1071 N N . LEU A 1 134 ? -5.117 0.974 -18.734 1 90.25 134 LEU A N 1
ATOM 1072 C CA . LEU A 1 134 ? -4.621 2.1 -17.953 1 90.25 134 LEU A CA 1
ATOM 1073 C C . LEU A 1 134 ? -3.369 2.693 -18.594 1 90.25 134 LEU A C 1
ATOM 1075 O O . LEU A 1 134 ? -2.344 2.016 -18.703 1 90.25 134 LEU A O 1
ATOM 1079 N N . PHE A 1 135 ? -3.436 3.961 -18.812 1 88.38 135 PHE A N 1
ATOM 1080 C CA . PHE A 1 135 ? -2.346 4.617 -19.531 1 88.38 135 PHE A CA 1
ATOM 1081 C C . PHE A 1 135 ? -1.325 5.188 -18.547 1 88.38 135 PHE A C 1
ATOM 1083 O O . PHE A 1 135 ? -1.693 5.742 -17.5 1 88.38 135 PHE A O 1
ATOM 1090 N N . ARG A 1 136 ? -0.003 5.121 -18.922 1 84.19 136 ARG A N 1
ATOM 1091 C CA . ARG A 1 136 ? 1.098 5.625 -18.109 1 84.19 136 ARG A CA 1
ATOM 1092 C C . ARG A 1 136 ? 0.968 5.16 -16.656 1 84.19 136 ARG A C 1
ATOM 1094 O O . ARG A 1 136 ? 1.044 5.969 -15.734 1 84.19 136 ARG A O 1
ATOM 1101 N N . TYR A 1 137 ? 0.773 3.9 -16.578 1 85.25 137 TYR A N 1
ATOM 1102 C CA . TYR A 1 137 ? 0.459 3.311 -15.281 1 85.25 137 TYR A CA 1
ATOM 1103 C C . TYR A 1 137 ? 1.729 3.031 -14.484 1 85.25 137 TYR A C 1
ATOM 1105 O O . TYR A 1 137 ? 1.768 3.242 -13.273 1 85.25 137 TYR A O 1
ATOM 1113 N N . TYR A 1 138 ? 2.662 2.607 -15.164 1 83.5 138 TYR A N 1
ATOM 1114 C CA . TYR A 1 138 ? 3.908 2.24 -14.5 1 83.5 138 TYR A CA 1
ATOM 1115 C C . TYR A 1 138 ? 4.922 3.375 -14.57 1 83.5 138 TYR A C 1
ATOM 1117 O O . TYR A 1 138 ? 4.801 4.27 -15.406 1 83.5 138 TYR A O 1
ATOM 1125 N N . LEU A 1 139 ? 5.883 3.348 -13.648 1 77.56 139 LEU A N 1
ATOM 1126 C CA . LEU A 1 139 ? 6.918 4.371 -13.555 1 77.56 139 LEU A CA 1
ATOM 1127 C C . LEU A 1 139 ? 7.645 4.531 -14.891 1 77.56 139 LEU A C 1
ATOM 1129 O O . LEU A 1 139 ? 8.055 5.637 -15.242 1 77.56 139 LEU A O 1
ATOM 1133 N N . ASN A 1 140 ? 7.809 3.453 -15.625 1 78.88 140 ASN A N 1
ATOM 1134 C CA . ASN A 1 140 ? 8.516 3.494 -16.906 1 78.88 140 ASN A CA 1
ATOM 1135 C C . ASN A 1 140 ? 7.629 4.062 -18.016 1 78.88 140 ASN A C 1
ATOM 1137 O O . ASN A 1 140 ? 8.039 4.109 -19.172 1 78.88 140 ASN A O 1
ATOM 1141 N N . GLY A 1 141 ? 6.426 4.41 -17.641 1 81.56 141 GLY A N 1
ATOM 1142 C CA . GLY A 1 141 ? 5.527 4.992 -18.625 1 81.56 141 GLY A CA 1
ATOM 1143 C C . GLY A 1 141 ? 4.672 3.961 -19.344 1 81.56 141 GLY A C 1
ATOM 1144 O O . GLY A 1 141 ? 3.787 4.312 -20.125 1 81.56 141 GLY A O 1
ATOM 1145 N N . ASN A 1 142 ? 4.859 2.691 -19 1 87.06 142 ASN A N 1
ATOM 1146 C CA . ASN A 1 142 ? 4.113 1.623 -19.656 1 87.06 142 ASN A CA 1
ATOM 1147 C C . ASN A 1 142 ? 2.658 1.591 -19.203 1 87.06 142 ASN A C 1
ATOM 1149 O O . ASN A 1 142 ? 2.33 2.09 -18.125 1 87.06 142 ASN A O 1
ATOM 1153 N N . GLU A 1 143 ? 1.917 0.976 -20.078 1 93.06 143 GLU A N 1
ATOM 1154 C CA . GLU A 1 143 ? 0.49 0.818 -19.797 1 93.06 143 GLU A CA 1
ATOM 1155 C C . GLU A 1 143 ? 0.204 -0.501 -19.094 1 93.06 143 GLU A C 1
ATOM 1157 O O . GLU A 1 143 ? 1.055 -1.393 -19.062 1 93.06 143 GLU A O 1
ATOM 1162 N N . ALA A 1 144 ? -1.029 -0.507 -18.469 1 94.5 144 ALA A N 1
ATOM 1163 C CA . ALA A 1 144 ? -1.472 -1.729 -17.797 1 94.5 144 ALA A CA 1
ATOM 1164 C C . ALA A 1 144 ? -2.885 -2.109 -18.234 1 94.5 144 ALA A C 1
ATOM 1166 O O . ALA A 1 144 ? -3.66 -1.252 -18.656 1 94.5 144 ALA A O 1
ATOM 1167 N N . TYR A 1 145 ? -3.137 -3.404 -18.203 1 97.06 145 TYR A N 1
ATOM 1168 C CA . TYR A 1 145 ? -4.52 -3.873 -18.188 1 97.06 145 TYR A CA 1
ATOM 1169 C C . TYR A 1 145 ? -4.988 -4.121 -16.75 1 97.06 145 TYR A C 1
ATOM 1171 O O . TYR A 1 145 ? -4.234 -4.633 -15.93 1 97.06 145 TYR A O 1
ATOM 1179 N N . ARG A 1 146 ? -6.148 -3.717 -16.531 1 96.5 146 ARG A N 1
ATOM 1180 C CA . ARG A 1 146 ? -6.828 -4.184 -15.32 1 96.5 146 ARG A CA 1
ATOM 1181 C C . ARG A 1 146 ? -7.656 -5.43 -15.602 1 96.5 146 ARG A C 1
ATOM 1183 O O . ARG A 1 146 ? -8.492 -5.434 -16.516 1 96.5 146 ARG A O 1
ATOM 1190 N N . LEU A 1 147 ? -7.398 -6.496 -14.875 1 98.44 147 LEU A N 1
ATOM 1191 C CA . LEU A 1 147 ? -8.156 -7.738 -14.969 1 98.44 147 LEU A CA 1
ATOM 1192 C C . LEU A 1 147 ? -8.992 -7.961 -13.719 1 98.44 147 LEU A C 1
ATOM 1194 O O . LEU A 1 147 ? -8.547 -7.656 -12.609 1 98.44 147 LEU A O 1
ATOM 1198 N N . LYS A 1 148 ? -10.18 -8.516 -13.961 1 98.12 148 LYS A N 1
ATOM 1199 C CA . LYS A 1 148 ? -11.094 -8.75 -12.844 1 98.12 148 LYS A CA 1
ATOM 1200 C C . LYS A 1 148 ? -11.734 -10.133 -12.93 1 98.12 148 LYS A C 1
ATOM 1202 O O . LYS A 1 148 ? -11.945 -10.656 -14.031 1 98.12 148 LYS A O 1
ATOM 1207 N N . ILE A 1 149 ? -11.938 -10.688 -11.805 1 98.06 149 ILE A N 1
ATOM 1208 C CA . ILE A 1 149 ? -12.797 -11.859 -11.664 1 98.06 149 ILE A CA 1
ATOM 1209 C C . ILE A 1 149 ? -13.844 -11.609 -10.578 1 98.06 149 ILE A C 1
ATOM 1211 O O . ILE A 1 149 ? -13.57 -10.93 -9.586 1 98.06 149 ILE A O 1
ATOM 1215 N N . TRP A 1 150 ? -15.047 -12.047 -10.789 1 97.12 150 TRP A N 1
ATOM 1216 C CA . TRP A 1 150 ? -16.156 -11.883 -9.852 1 97.12 150 TRP A CA 1
ATOM 1217 C C . TRP A 1 150 ? -16.594 -13.227 -9.289 1 97.12 150 TRP A C 1
ATOM 1219 O O . TRP A 1 150 ? -16.531 -14.242 -9.984 1 97.12 150 TRP A O 1
ATOM 1229 N N . PHE A 1 151 ? -16.969 -13.094 -8.039 1 94.62 151 PHE A N 1
ATOM 1230 C CA . PHE A 1 151 ? -17.469 -14.297 -7.383 1 94.62 151 PHE A CA 1
ATOM 1231 C C . PHE A 1 151 ? -18.922 -14.125 -6.977 1 94.62 151 PHE A C 1
ATOM 1233 O O . PHE A 1 151 ? -19.344 -13.031 -6.59 1 94.62 151 PHE A O 1
ATOM 1240 N N . ASN A 1 152 ? -19.875 -15.016 -7.352 1 78.94 152 ASN A N 1
ATOM 1241 C CA . ASN A 1 152 ? -21.266 -15 -6.926 1 78.94 152 ASN A CA 1
ATOM 1242 C C . ASN A 1 152 ? -21.422 -15.438 -5.473 1 78.94 152 ASN A C 1
ATOM 1244 O O . ASN A 1 152 ? -20.953 -16.516 -5.098 1 78.94 152 ASN A O 1
ATOM 1248 N N . ARG A 1 153 ? -21.391 -14.625 -4.48 1 62.88 153 ARG A N 1
ATOM 1249 C CA . ARG A 1 153 ? -21.672 -15.125 -3.143 1 62.88 153 ARG A CA 1
ATOM 1250 C C . ARG A 1 153 ? -23.141 -15.547 -3.012 1 62.88 153 ARG A C 1
ATOM 1252 O O . ARG A 1 153 ? -24.031 -14.828 -3.449 1 62.88 153 ARG A O 1
ATOM 1259 N N . GLU A 1 154 ? -23.422 -16.828 -2.984 1 48.03 154 GLU A N 1
ATOM 1260 C CA . GLU A 1 154 ? -24.734 -17.312 -2.594 1 48.03 154 GLU A CA 1
ATOM 1261 C C . GLU A 1 154 ? -25.156 -16.734 -1.246 1 48.03 154 GLU A C 1
ATOM 1263 O O . GLU A 1 154 ? -24.312 -16.406 -0.409 1 48.03 154 GLU A O 1
ATOM 1268 N N . MET B 1 1 ? 0.911 37 2.482 1 49.19 1 MET B N 1
ATOM 1269 C CA . MET B 1 1 ? 1.026 35.594 2.947 1 49.19 1 MET B CA 1
ATOM 1270 C C . MET B 1 1 ? 0.371 34.656 1.962 1 49.19 1 MET B C 1
ATOM 1272 O O . MET B 1 1 ? -0.778 34.844 1.563 1 49.19 1 MET B O 1
ATOM 1276 N N . SER B 1 2 ? 1.072 33.969 1.095 1 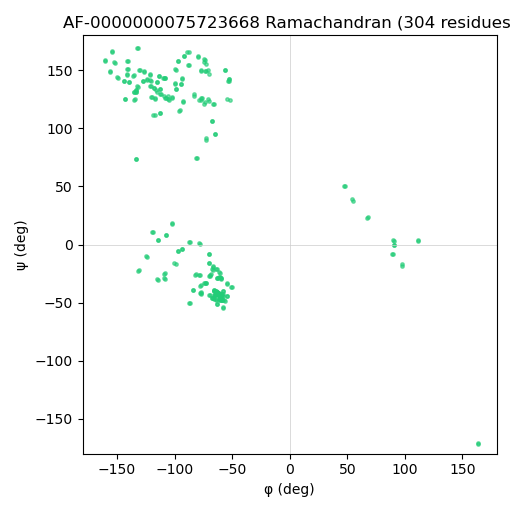64.81 2 SER B N 1
ATOM 1277 C CA . SER B 1 2 ? 0.5 33.281 -0.049 1 64.81 2 SER B CA 1
ATOM 1278 C C . SER B 1 2 ? -0.608 32.312 0.385 1 64.81 2 SER B C 1
ATOM 1280 O O . SER B 1 2 ? -0.568 31.766 1.491 1 64.81 2 SER B O 1
ATOM 1282 N N . ASP B 1 3 ? -1.733 32.469 -0.173 1 87.81 3 ASP B N 1
ATOM 1283 C CA . ASP B 1 3 ? -2.963 31.797 0.221 1 87.81 3 ASP B CA 1
ATOM 1284 C C . ASP B 1 3 ? -2.857 30.281 -0.012 1 87.81 3 ASP B C 1
ATOM 1286 O O . ASP B 1 3 ? -2.641 29.844 -1.141 1 87.81 3 ASP B O 1
ATOM 1290 N N . ILE B 1 4 ? -2.506 29.641 1.012 1 95.12 4 ILE B N 1
ATOM 1291 C CA . ILE B 1 4 ? -2.473 28.172 0.961 1 95.12 4 ILE B CA 1
ATOM 1292 C C . ILE B 1 4 ? -3.891 27.625 1.074 1 95.12 4 ILE B C 1
ATOM 1294 O O . ILE B 1 4 ? -4.66 28.047 1.938 1 95.12 4 ILE B O 1
ATOM 1298 N N . THR B 1 5 ? -4.293 26.828 0.115 1 97 5 THR B N 1
ATOM 1299 C CA . THR B 1 5 ? -5.578 26.141 0.172 1 97 5 THR B CA 1
ATOM 1300 C C . THR B 1 5 ? -5.383 24.656 0.418 1 97 5 THR B C 1
ATOM 1302 O O . THR B 1 5 ? -4.391 24.078 -0.027 1 97 5 THR B O 1
ATOM 1305 N N . TYR B 1 6 ? -6.281 24.141 1.171 1 97.31 6 TYR B N 1
ATOM 1306 C CA . TYR B 1 6 ? -6.254 22.719 1.509 1 97.31 6 TYR B CA 1
ATOM 1307 C C . TYR B 1 6 ? -7.496 22 0.988 1 97.31 6 TYR B C 1
ATOM 1309 O O . TYR B 1 6 ? -8.609 22.531 1.098 1 97.31 6 TYR B O 1
ATOM 1317 N N . ARG B 1 7 ? -7.289 20.828 0.377 1 96.12 7 ARG B N 1
ATOM 1318 C CA . ARG B 1 7 ? -8.445 20.047 -0.074 1 96.12 7 ARG B CA 1
ATOM 1319 C C . ARG B 1 7 ? -8.117 18.562 -0.147 1 96.12 7 ARG B C 1
ATOM 1321 O O . ARG B 1 7 ? -6.941 18.188 -0.166 1 96.12 7 ARG B O 1
ATOM 1328 N N . ALA B 1 8 ? -9.133 17.797 -0.26 1 95.12 8 ALA B N 1
ATOM 1329 C CA . ALA B 1 8 ? -8.984 16.344 -0.422 1 95.12 8 ALA B CA 1
ATOM 1330 C C . ALA B 1 8 ? -8.578 15.992 -1.85 1 95.12 8 ALA B C 1
ATOM 1332 O O . ALA B 1 8 ? -8.859 16.75 -2.785 1 95.12 8 ALA B O 1
ATOM 1333 N N . TYR B 1 9 ? -7.859 14.914 -1.917 1 94.44 9 TYR B N 1
ATOM 1334 C CA . TYR B 1 9 ? -7.555 14.281 -3.193 1 94.44 9 TYR B CA 1
ATOM 1335 C C . TYR B 1 9 ? -8.828 14.008 -3.988 1 94.44 9 TYR B C 1
ATOM 1337 O O . TYR B 1 9 ? -9.844 13.586 -3.426 1 94.44 9 TYR B O 1
ATOM 1345 N N . LYS B 1 10 ? -8.773 14.211 -5.289 1 90 10 LYS B N 1
ATOM 1346 C CA . LYS B 1 10 ? -10 14.125 -6.074 1 90 10 LYS B CA 1
ATOM 1347 C C . LYS B 1 10 ? -10.008 12.875 -6.945 1 90 10 LYS B C 1
ATOM 1349 O O . LYS B 1 10 ? -11.062 12.445 -7.414 1 90 10 LYS B O 1
ATOM 1354 N N . GLY B 1 11 ? -8.82 12.375 -7.266 1 87.19 11 GLY B N 1
ATOM 1355 C CA . GLY B 1 11 ? -8.875 11.18 -8.086 1 87.19 11 GLY B CA 1
ATOM 1356 C C . GLY B 1 11 ? -7.551 10.867 -8.766 1 87.19 11 GLY B C 1
ATOM 1357 O O . GLY B 1 11 ? -6.551 11.555 -8.539 1 87.19 11 GLY B O 1
ATOM 1358 N N . GLU B 1 12 ? -7.602 9.867 -9.672 1 83.56 12 GLU B N 1
ATOM 1359 C CA . GLU B 1 12 ? -6.434 9.25 -10.289 1 83.56 12 GLU B CA 1
ATOM 1360 C C . GLU B 1 12 ? -5.613 10.281 -11.062 1 83.56 12 GLU B C 1
ATOM 1362 O O . GLU B 1 12 ? -4.383 10.188 -11.117 1 83.56 12 GLU B O 1
ATOM 1367 N N . GLU B 1 13 ? -6.234 11.273 -11.539 1 84.88 13 GLU B N 1
ATOM 1368 C CA . GLU B 1 13 ? -5.559 12.266 -12.367 1 84.88 13 GLU B CA 1
ATOM 1369 C C . GLU B 1 13 ? -4.535 13.055 -11.555 1 84.88 13 GLU B C 1
ATOM 1371 O O . GLU B 1 13 ? -3.637 13.68 -12.117 1 84.88 13 GLU B O 1
ATOM 1376 N N . GLU B 1 14 ? -4.672 13.023 -10.297 1 90.94 14 GLU B N 1
ATOM 1377 C CA . GLU B 1 14 ? -3.787 13.812 -9.445 1 90.94 14 GLU B CA 1
ATOM 1378 C C . GLU B 1 14 ? -2.635 12.969 -8.914 1 90.94 14 GLU B C 1
ATOM 1380 O O . GLU B 1 14 ? -1.705 13.492 -8.297 1 90.94 14 GLU B O 1
ATOM 1385 N N . VAL B 1 15 ? -2.646 11.68 -9.18 1 90.38 15 VAL B N 1
ATOM 1386 C CA . VAL B 1 15 ? -1.682 10.758 -8.594 1 90.38 15 VAL B CA 1
ATOM 1387 C C . VAL B 1 15 ? -0.273 11.117 -9.062 1 90.38 15 VAL B C 1
ATOM 1389 O O . VAL B 1 15 ? 0.668 11.141 -8.273 1 90.38 15 VAL B O 1
ATOM 1392 N N . GLN B 1 16 ? -0.158 11.453 -10.312 1 86.25 16 GLN B N 1
ATOM 1393 C CA . GLN B 1 16 ? 1.157 11.742 -10.875 1 86.25 16 GLN B CA 1
ATOM 1394 C C . GLN B 1 16 ? 1.773 12.984 -10.234 1 86.25 16 GLN B C 1
ATOM 1396 O O . GLN B 1 16 ? 2.975 13.016 -9.961 1 86.25 16 GLN B O 1
ATOM 1401 N N . GLU B 1 17 ? 0.952 13.984 -10.07 1 90.56 17 GLU B N 1
ATOM 1402 C CA . GLU B 1 17 ? 1.448 15.211 -9.453 1 90.56 17 GLU B CA 1
ATOM 1403 C C . GLU B 1 17 ? 1.879 14.961 -8.008 1 90.56 17 GLU B C 1
ATOM 1405 O O . GLU B 1 17 ? 2.906 15.484 -7.562 1 90.56 17 GLU B O 1
ATOM 1410 N N . VAL B 1 18 ? 1.116 14.203 -7.309 1 92.81 18 VAL B N 1
ATOM 1411 C CA . VAL B 1 18 ? 1.43 13.875 -5.922 1 92.81 18 VAL B CA 1
ATOM 1412 C C . VAL B 1 18 ? 2.703 13.031 -5.867 1 92.81 18 VAL B C 1
ATOM 1414 O O . VAL B 1 18 ? 3.568 13.258 -5.016 1 92.81 18 VAL B O 1
ATOM 1417 N N . PHE B 1 19 ? 2.818 12.156 -6.781 1 88.94 19 PHE B N 1
ATOM 1418 C CA . PHE B 1 19 ? 4.008 11.328 -6.887 1 88.94 19 PHE B CA 1
ATOM 1419 C C . PHE B 1 19 ? 5.254 12.18 -7.078 1 88.94 19 PHE B C 1
ATOM 1421 O O . PHE B 1 19 ? 6.258 11.992 -6.383 1 88.94 19 PHE B O 1
ATOM 1428 N N . LYS B 1 20 ? 5.215 13.094 -7.957 1 88.38 20 LYS B N 1
ATOM 1429 C CA . LYS B 1 20 ? 6.359 13.953 -8.234 1 88.38 20 LYS B CA 1
ATOM 1430 C C . LYS B 1 20 ? 6.754 14.766 -7.008 1 88.38 20 LYS B C 1
ATOM 1432 O O . LYS B 1 20 ? 7.938 14.906 -6.703 1 88.38 20 LYS B O 1
ATOM 1437 N N . LEU B 1 21 ? 5.789 15.258 -6.344 1 90.88 21 LEU B N 1
ATOM 1438 C CA . LEU B 1 21 ? 6.027 16.031 -5.137 1 90.88 21 LEU B CA 1
ATOM 1439 C C . LEU B 1 21 ? 6.762 15.211 -4.09 1 90.88 21 LEU B C 1
ATOM 1441 O O . LEU B 1 21 ? 7.766 15.656 -3.529 1 90.88 21 LEU B O 1
ATOM 1445 N N . ILE B 1 22 ? 6.266 14 -3.879 1 86.69 22 ILE B N 1
ATOM 1446 C CA . ILE B 1 22 ? 6.766 13.172 -2.785 1 86.69 22 ILE B CA 1
ATOM 1447 C C . ILE B 1 22 ? 8.117 12.57 -3.168 1 86.69 22 ILE B C 1
ATOM 1449 O O . ILE B 1 22 ? 9.047 12.547 -2.359 1 86.69 22 ILE B O 1
ATOM 1453 N N . ASP B 1 23 ? 8.211 12.125 -4.375 1 81.88 23 ASP B N 1
ATOM 1454 C CA . ASP B 1 23 ? 9.438 11.492 -4.852 1 81.88 23 ASP B CA 1
ATOM 1455 C C . ASP B 1 23 ? 10.625 12.453 -4.77 1 81.88 23 ASP B C 1
ATOM 1457 O O . ASP B 1 23 ? 11.75 12.039 -4.5 1 81.88 23 ASP B O 1
ATOM 1461 N N . ASP B 1 24 ? 10.43 13.695 -4.879 1 79.06 24 ASP B N 1
ATOM 1462 C CA . ASP B 1 24 ? 11.469 14.719 -4.832 1 79.06 24 ASP B CA 1
ATOM 1463 C C . ASP B 1 24 ? 11.906 14.992 -3.395 1 79.06 24 ASP B C 1
ATOM 1465 O O . ASP B 1 24 ? 13.055 15.375 -3.154 1 79.06 24 ASP B O 1
ATOM 1469 N N . GLU B 1 25 ? 11.023 14.742 -2.494 1 78 25 GLU B N 1
ATOM 1470 C CA . GLU B 1 25 ? 11.266 15.242 -1.146 1 78 25 GLU B CA 1
ATOM 1471 C C . GLU B 1 25 ? 11.609 14.109 -0.186 1 78 25 GLU B C 1
ATOM 1473 O O . GLU B 1 25 ? 12.297 14.312 0.813 1 78 25 GLU B O 1
ATOM 1478 N N . LEU B 1 26 ? 11.07 12.906 -0.458 1 76.06 26 LEU B N 1
ATOM 1479 C CA . LEU B 1 26 ? 11.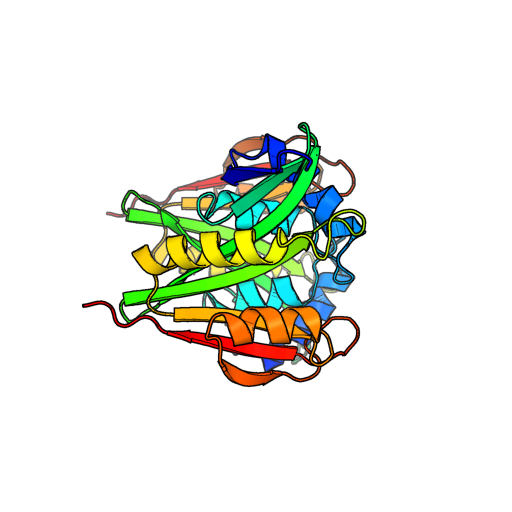281 11.812 0.487 1 76.06 26 LEU B CA 1
ATOM 1480 C C . LEU B 1 26 ? 12.406 10.898 0.016 1 76.06 26 LEU B C 1
ATOM 1482 O O . LEU B 1 26 ? 12.539 10.633 -1.182 1 76.06 26 LEU B O 1
ATOM 1486 N N . SER B 1 27 ? 13.203 10.492 0.908 1 71.19 27 SER B N 1
ATOM 1487 C CA . SER B 1 27 ? 14.352 9.641 0.612 1 71.19 27 SER B CA 1
ATOM 1488 C C . SER B 1 27 ? 13.914 8.219 0.284 1 71.19 27 SER B C 1
ATOM 1490 O O . SER B 1 27 ? 14.555 7.539 -0.525 1 71.19 27 SER B O 1
ATOM 1492 N N . GLU B 1 28 ? 12.844 7.805 0.922 1 75.88 28 GLU B N 1
ATOM 1493 C CA . GLU B 1 28 ? 12.328 6.465 0.65 1 75.88 28 GLU B CA 1
ATOM 1494 C C . GLU B 1 28 ? 11.625 6.406 -0.701 1 75.88 28 GLU B C 1
ATOM 1496 O O . GLU B 1 28 ? 10.742 7.223 -0.982 1 75.88 28 GLU B O 1
ATOM 1501 N N . PRO B 1 29 ? 12.109 5.57 -1.511 1 74.06 29 PRO B N 1
ATOM 1502 C CA . PRO B 1 29 ? 11.461 5.449 -2.82 1 74.06 29 PRO B CA 1
ATOM 1503 C C . PRO B 1 29 ? 10.156 4.664 -2.764 1 74.06 29 PRO B C 1
ATOM 1505 O O . PRO B 1 29 ? 10.07 3.641 -2.08 1 74.06 29 PRO B O 1
ATOM 1508 N N . TYR B 1 30 ? 9.164 5.266 -3.242 1 77.75 30 TYR B N 1
ATOM 1509 C CA . TYR B 1 30 ? 7.895 4.566 -3.428 1 77.75 30 TYR B CA 1
ATOM 1510 C C . TYR B 1 30 ? 7.531 4.477 -4.906 1 77.75 30 TYR B C 1
ATOM 1512 O O . TYR B 1 30 ? 7.797 5.406 -5.672 1 77.75 30 TYR B O 1
ATOM 1520 N N . GLY B 1 31 ? 7.188 3.391 -5.359 1 76.44 31 GLY B N 1
ATOM 1521 C CA . GLY B 1 31 ? 6.719 3.297 -6.73 1 76.44 31 GLY B CA 1
ATOM 1522 C C . GLY B 1 31 ? 5.34 3.895 -6.934 1 76.44 31 GLY B C 1
ATOM 1523 O O . GLY B 1 31 ? 4.602 4.105 -5.969 1 76.44 31 GLY B O 1
ATOM 1524 N N . LEU B 1 32 ? 5.082 4.309 -8.18 1 81.06 32 LEU B N 1
ATOM 1525 C CA . LEU B 1 32 ? 3.811 4.926 -8.539 1 81.06 32 LEU B CA 1
ATOM 1526 C C . LEU B 1 32 ? 2.639 4.082 -8.047 1 81.06 32 LEU B C 1
ATOM 1528 O O . LEU B 1 32 ? 1.627 4.621 -7.594 1 81.06 32 LEU B O 1
ATOM 1532 N N . PHE B 1 33 ? 2.777 2.85 -8.086 1 80.5 33 PHE B N 1
ATOM 1533 C CA . PHE B 1 33 ? 1.737 1.92 -7.656 1 80.5 33 PHE B CA 1
ATOM 1534 C C . PHE B 1 33 ? 1.352 2.166 -6.203 1 80.5 33 PHE B C 1
ATOM 1536 O O . PHE B 1 33 ? 0.171 2.129 -5.855 1 80.5 33 PHE B O 1
ATOM 1543 N N . THR B 1 34 ? 2.289 2.344 -5.41 1 84.12 34 THR B N 1
ATOM 1544 C CA . THR B 1 34 ? 2.027 2.555 -3.992 1 84.12 34 THR B CA 1
ATOM 1545 C C . THR B 1 34 ? 1.116 3.76 -3.781 1 84.12 34 THR B C 1
ATOM 1547 O O . THR B 1 34 ? 0.138 3.682 -3.035 1 84.12 34 THR B O 1
ATOM 1550 N N . TYR B 1 35 ? 1.366 4.777 -4.566 1 87.25 35 TYR B N 1
ATOM 1551 C CA . TYR B 1 35 ? 0.55 5.98 -4.461 1 87.25 35 TYR B CA 1
ATOM 1552 C C . TYR B 1 35 ? -0.864 5.727 -4.969 1 87.25 35 TYR B C 1
ATOM 1554 O O . TYR B 1 35 ? -1.841 6.141 -4.336 1 87.25 35 TYR B O 1
ATOM 1562 N N . ARG B 1 36 ? -0.931 5.086 -6.016 1 85.25 36 ARG B N 1
ATOM 1563 C CA . ARG B 1 36 ? -2.234 4.789 -6.598 1 85.25 36 ARG B CA 1
ATOM 1564 C C . ARG B 1 36 ? -3.088 3.967 -5.641 1 85.25 36 ARG B C 1
ATOM 1566 O O . ARG B 1 36 ? -4.266 4.27 -5.434 1 85.25 36 ARG B O 1
ATOM 1573 N N . TYR B 1 37 ? -2.473 3.023 -5.129 1 85.06 37 TYR B N 1
ATOM 1574 C CA . TYR B 1 37 ? -3.197 2.145 -4.219 1 85.06 37 TYR B CA 1
ATOM 1575 C C . TYR B 1 37 ? -3.668 2.906 -2.984 1 85.06 37 TYR B C 1
ATOM 1577 O O . TYR B 1 37 ? -4.848 2.855 -2.629 1 85.06 37 TYR B O 1
ATOM 1585 N N . PHE B 1 38 ? -2.863 3.627 -2.291 1 86.88 38 PHE B N 1
ATOM 1586 C CA . PHE B 1 38 ? -3.184 4.328 -1.054 1 86.88 38 PHE B CA 1
ATOM 1587 C C . PHE B 1 38 ? -4.25 5.391 -1.294 1 86.88 38 PHE B C 1
ATOM 1589 O O . PHE B 1 38 ? -5.211 5.5 -0.528 1 86.88 38 PHE B O 1
ATOM 1596 N N . MET B 1 39 ? -4.086 6.051 -2.393 1 90.19 39 MET B N 1
ATOM 1597 C CA . MET B 1 39 ? -4.957 7.195 -2.629 1 90.19 39 MET B CA 1
ATOM 1598 C C . MET B 1 39 ? -6.305 6.75 -3.184 1 90.19 39 MET B C 1
ATOM 1600 O O . MET B 1 39 ? -7.312 7.441 -3.014 1 90.19 39 MET B O 1
ATOM 1604 N N . ALA B 1 40 ? -6.316 5.621 -3.818 1 83.94 40 ALA B N 1
ATOM 1605 C CA . ALA B 1 40 ? -7.562 5.102 -4.379 1 83.94 40 ALA B CA 1
ATOM 1606 C C . ALA B 1 40 ? -8.438 4.48 -3.293 1 83.94 40 ALA B C 1
ATOM 1608 O O . ALA B 1 40 ? -9.664 4.594 -3.336 1 83.94 40 ALA B O 1
ATOM 1609 N N . VAL B 1 41 ? -7.867 3.885 -2.381 1 82.94 41 VAL B N 1
ATOM 1610 C CA . VAL B 1 41 ? -8.594 3.113 -1.376 1 82.94 41 VAL B CA 1
ATOM 1611 C C . VAL B 1 41 ? -9.234 4.059 -0.359 1 82.94 41 VAL B C 1
ATOM 1613 O O . VAL B 1 41 ? -10.359 3.836 0.081 1 82.94 41 VAL B O 1
ATOM 1616 N N . CYS B 1 42 ? -8.508 5.074 0.025 1 86.56 42 CYS B N 1
ATOM 1617 C CA . CYS B 1 42 ? -9.016 6.031 1.003 1 86.56 42 CYS B CA 1
ATOM 1618 C C . CYS B 1 42 ? -8.758 7.461 0.55 1 86.56 42 CYS B C 1
ATOM 1620 O O . CYS B 1 42 ? -7.977 8.18 1.17 1 86.56 42 CYS B O 1
ATOM 1622 N N . PRO B 1 43 ? -9.516 7.871 -0.425 1 89.06 43 PRO B N 1
ATOM 1623 C CA . PRO B 1 43 ? -9.266 9.219 -0.938 1 89.06 43 PRO B CA 1
ATOM 1624 C C . PRO B 1 43 ? -9.508 10.305 0.106 1 89.06 43 PRO B C 1
ATOM 1626 O O . PRO B 1 43 ? -8.852 11.352 0.084 1 89.06 43 PRO B O 1
ATOM 1629 N N . GLN B 1 44 ? -10.391 10.07 1.036 1 90.62 44 GLN B N 1
ATOM 1630 C CA . GLN B 1 44 ? -10.727 11.062 2.049 1 90.62 44 GLN B CA 1
ATOM 1631 C C . GLN B 1 44 ? -9.57 11.266 3.023 1 90.62 44 GLN B C 1
ATOM 1633 O O . GLN B 1 44 ? -9.547 12.242 3.773 1 90.62 44 GLN B O 1
ATOM 1638 N N . HIS B 1 45 ? -8.625 10.32 3.01 1 95.56 45 HIS B N 1
ATOM 1639 C CA . HIS B 1 45 ? -7.484 10.422 3.908 1 95.56 45 HIS B CA 1
ATOM 1640 C C . HIS B 1 45 ? -6.242 10.914 3.168 1 95.56 45 HIS B C 1
ATOM 1642 O O . HIS B 1 45 ? -5.117 10.711 3.629 1 95.56 45 HIS B O 1
ATOM 1648 N N . CYS B 1 46 ? -6.504 11.516 2.012 1 97 46 CYS B N 1
ATOM 1649 C CA . CYS B 1 46 ? -5.453 12.172 1.242 1 97 46 CYS B CA 1
ATOM 1650 C C . CYS B 1 46 ? -5.742 13.664 1.088 1 97 46 CYS B C 1
ATOM 1652 O O . CYS B 1 46 ? -6.676 14.047 0.385 1 97 46 CYS B O 1
ATOM 1654 N N . LEU B 1 47 ? -4.93 14.453 1.724 1 98.06 47 LEU B N 1
ATOM 1655 C CA . LEU B 1 47 ? -5.133 15.898 1.705 1 98.06 47 LEU B CA 1
ATOM 1656 C C . LEU B 1 47 ? -3.98 16.594 0.992 1 98.06 47 LEU B C 1
ATOM 1658 O O . LEU B 1 47 ? -2.818 16.219 1.164 1 98.06 47 LEU B O 1
ATOM 1662 N N . LEU B 1 48 ? -4.324 17.562 0.247 1 98 48 LEU B N 1
ATOM 1663 C CA . LEU B 1 48 ? -3.367 18.297 -0.569 1 98 48 LEU B CA 1
ATOM 1664 C C . LEU B 1 48 ? -3.367 19.781 -0.198 1 98 48 LEU B C 1
ATOM 1666 O O . LEU B 1 48 ? -4.422 20.359 0.074 1 98 48 LEU B O 1
ATOM 1670 N N . ALA B 1 49 ? -2.234 20.375 -0.195 1 98.19 49 ALA B N 1
ATOM 1671 C CA . ALA B 1 49 ? -2.059 21.797 0.019 1 98.19 49 ALA B CA 1
ATOM 1672 C C . ALA B 1 49 ? -1.547 22.484 -1.246 1 98.19 49 ALA B C 1
ATOM 1674 O O . ALA B 1 49 ? -0.577 22.031 -1.856 1 98.19 49 ALA B O 1
ATOM 1675 N N . HIS B 1 50 ? -2.205 23.531 -1.622 1 97.62 50 HIS B N 1
ATOM 1676 C CA . HIS B 1 50 ? -1.822 24.281 -2.811 1 97.62 50 HIS B CA 1
ATOM 1677 C C . HIS B 1 50 ? -1.502 25.734 -2.463 1 97.62 50 HIS B C 1
ATOM 1679 O O . HIS B 1 50 ? -2.178 26.344 -1.629 1 97.62 50 HIS B O 1
ATOM 1685 N N . CYS B 1 51 ? -0.431 26.219 -3.037 1 96.75 51 CYS B N 1
ATOM 1686 C CA . CYS B 1 51 ? -0.077 27.625 -2.998 1 96.75 51 CYS B CA 1
ATOM 1687 C C . CYS B 1 51 ? -0.17 28.25 -4.383 1 96.75 51 CYS B C 1
ATOM 1689 O O . CYS B 1 51 ? 0.6 27.906 -5.281 1 96.75 51 CYS B O 1
ATOM 1691 N N . ASN B 1 52 ? -1.092 29.156 -4.582 1 93.44 52 ASN B N 1
ATOM 1692 C CA . ASN B 1 52 ? -1.296 29.797 -5.875 1 93.44 52 ASN B CA 1
ATOM 1693 C C . ASN B 1 52 ? -1.511 28.766 -6.984 1 93.44 52 ASN B C 1
ATOM 1695 O O . ASN B 1 52 ? -0.882 28.844 -8.039 1 93.44 52 ASN B O 1
ATOM 1699 N N . GLY B 1 53 ? -2.219 27.688 -6.672 1 91.5 53 GLY B N 1
ATOM 1700 C CA . GLY B 1 53 ? -2.602 26.688 -7.66 1 91.5 53 GLY B CA 1
ATOM 1701 C C . GLY B 1 53 ? -1.581 25.578 -7.809 1 91.5 53 GLY B C 1
ATOM 1702 O O . GLY B 1 53 ? -1.837 24.578 -8.492 1 91.5 53 GLY B O 1
ATOM 1703 N N . GLN B 1 54 ? -0.465 25.797 -7.16 1 94.12 54 GLN B N 1
ATOM 1704 C CA . GLN B 1 54 ? 0.59 24.797 -7.254 1 94.12 54 GLN B CA 1
ATOM 1705 C C . GLN B 1 54 ? 0.589 23.875 -6.031 1 94.12 54 GLN B C 1
ATOM 1707 O O . GLN B 1 54 ? 0.464 24.344 -4.898 1 94.12 54 GLN B O 1
ATOM 1712 N N . LEU B 1 55 ? 0.691 22.578 -6.312 1 96.62 55 LEU B N 1
ATOM 1713 C CA . LEU B 1 55 ? 0.77 21.609 -5.223 1 96.62 55 LEU B CA 1
ATOM 1714 C C . LEU B 1 55 ? 2.068 21.766 -4.441 1 96.62 55 LEU B C 1
ATOM 1716 O O . LEU B 1 55 ? 3.158 21.672 -5.008 1 96.62 55 LEU B O 1
ATOM 1720 N N . VAL B 1 56 ? 1.952 22.047 -3.096 1 96.88 56 VAL B N 1
ATOM 1721 C CA . VAL B 1 56 ? 3.164 22.344 -2.336 1 96.88 56 VAL B CA 1
ATOM 1722 C C . VAL B 1 56 ? 3.275 21.391 -1.151 1 96.88 56 VAL B C 1
ATOM 1724 O O . VAL B 1 56 ? 4.305 21.344 -0.472 1 96.88 56 VAL B O 1
ATOM 1727 N N . GLY B 1 57 ? 2.223 20.625 -0.85 1 97.25 57 GLY B N 1
ATOM 1728 C CA . GLY B 1 57 ? 2.225 19.656 0.242 1 97.25 57 GLY B CA 1
ATOM 1729 C C . GLY B 1 57 ? 1.147 18.609 0.108 1 97.25 57 GLY B C 1
ATOM 1730 O O . GLY B 1 57 ? 0.182 18.781 -0.637 1 97.25 57 GLY B O 1
ATOM 1731 N N . ALA B 1 58 ? 1.373 17.531 0.762 1 97.25 58 ALA B N 1
ATOM 1732 C CA . ALA B 1 58 ? 0.418 16.422 0.749 1 97.25 58 ALA B CA 1
ATOM 1733 C C . ALA B 1 58 ? 0.58 15.547 1.985 1 97.25 58 ALA B C 1
ATOM 1735 O O . ALA B 1 58 ? 1.674 15.445 2.547 1 97.25 58 ALA B O 1
ATOM 1736 N N . ILE B 1 59 ? -0.496 15.008 2.377 1 97.38 59 ILE B N 1
ATOM 1737 C CA . ILE B 1 59 ? -0.477 13.969 3.396 1 97.38 59 ILE B CA 1
ATOM 1738 C C . ILE B 1 59 ? -1.36 12.797 2.957 1 97.38 59 ILE B C 1
ATOM 1740 O O . ILE B 1 59 ? -2.445 13.008 2.41 1 97.38 59 ILE B O 1
ATOM 1744 N N . ILE B 1 60 ? -0.835 11.625 3.086 1 96 60 ILE B N 1
ATOM 1745 C CA . ILE B 1 60 ? -1.533 10.406 2.686 1 96 60 ILE B CA 1
ATOM 1746 C C . ILE B 1 60 ? -1.709 9.492 3.893 1 96 60 ILE B C 1
ATOM 1748 O O . ILE B 1 60 ? -0.74 9.18 4.59 1 96 60 ILE B O 1
ATOM 1752 N N . GLY B 1 61 ? -2.928 9.094 4.105 1 95.94 61 GLY B N 1
ATOM 1753 C CA . GLY B 1 61 ? -3.254 8.164 5.176 1 95.94 61 GLY B CA 1
ATOM 1754 C C . GLY B 1 61 ? -4.156 7.035 4.727 1 95.94 61 GLY B C 1
ATOM 1755 O O . GLY B 1 61 ? -4.66 7.043 3.602 1 95.94 61 GLY B O 1
ATOM 1756 N N . ARG B 1 62 ? -4.262 6.094 5.629 1 91.81 62 ARG B N 1
ATOM 1757 C CA . ARG B 1 62 ? -5.109 4.93 5.395 1 91.81 62 ARG B CA 1
ATOM 1758 C C . ARG B 1 62 ? -5.832 4.516 6.672 1 91.81 62 ARG B C 1
ATOM 1760 O O . ARG B 1 62 ? -5.441 4.914 7.77 1 91.81 62 ARG B O 1
ATOM 1767 N N . GLU B 1 63 ? -6.871 3.838 6.449 1 91.88 63 GLU B N 1
ATOM 1768 C CA . GLU B 1 63 ? -7.504 3.186 7.59 1 91.88 63 GLU B CA 1
ATOM 1769 C C . GLU B 1 63 ? -7.699 1.694 7.336 1 91.88 63 GLU B C 1
ATOM 1771 O O . GLU B 1 63 ? -7.855 1.271 6.188 1 91.88 63 GLU B O 1
ATOM 1776 N N . THR B 1 64 ? -7.66 0.926 8.344 1 86.56 64 THR B N 1
ATOM 1777 C CA . THR B 1 64 ? -7.844 -0.519 8.281 1 86.56 64 THR B CA 1
ATOM 1778 C C . THR B 1 64 ? -8.773 -0.999 9.391 1 86.56 64 THR B C 1
ATOM 1780 O O . THR B 1 64 ? -8.586 -0.643 10.562 1 86.56 64 THR B O 1
ATOM 1783 N N . LYS B 1 65 ? -9.688 -1.768 8.984 1 85.62 65 LYS B N 1
ATOM 1784 C CA . LYS B 1 65 ? -10.562 -2.373 9.984 1 85.62 65 LYS B CA 1
ATOM 1785 C C . LYS B 1 65 ? -9.93 -3.623 10.586 1 85.62 65 LYS B C 1
ATOM 1787 O O . LYS B 1 65 ? -9.484 -4.512 9.859 1 85.62 65 LYS B O 1
ATOM 1792 N N . LYS B 1 66 ? -9.898 -3.68 11.852 1 83.81 66 LYS B N 1
ATOM 1793 C CA . LYS B 1 66 ? -9.336 -4.82 12.57 1 83.81 66 LYS B CA 1
ATOM 1794 C C . LYS B 1 66 ? -10.398 -5.887 12.82 1 83.81 66 LYS B C 1
ATOM 1796 O O . LYS B 1 66 ? -11.594 -5.637 12.648 1 83.81 66 LYS B O 1
ATOM 1801 N N . ASP B 1 67 ? -9.922 -7.047 13.188 1 77.88 67 ASP B N 1
ATOM 1802 C CA . ASP B 1 67 ? -10.805 -8.188 13.406 1 77.88 67 ASP B CA 1
ATOM 1803 C C . ASP B 1 67 ? -11.797 -7.902 14.539 1 77.88 67 ASP B C 1
ATOM 1805 O O . ASP B 1 67 ? -12.922 -8.398 14.523 1 77.88 67 ASP B O 1
ATOM 1809 N N . ASP B 1 68 ? -11.359 -7.105 15.398 1 86.19 68 ASP B N 1
ATOM 1810 C CA . ASP B 1 68 ? -12.195 -6.836 16.562 1 86.19 68 ASP B CA 1
ATOM 1811 C C . ASP B 1 68 ? -13.188 -5.711 16.281 1 86.19 68 ASP B C 1
ATOM 1813 O O . ASP B 1 68 ? -13.906 -5.262 17.172 1 86.19 68 ASP B O 1
ATOM 1817 N N . GLY B 1 69 ? -13.172 -5.215 15.094 1 85 69 GLY B N 1
ATOM 1818 C CA . GLY B 1 69 ? -14.133 -4.195 14.695 1 85 69 GLY B CA 1
ATOM 1819 C C . GLY B 1 69 ? -13.578 -2.785 14.797 1 85 69 GLY B C 1
ATOM 1820 O O . GLY B 1 69 ? -14.156 -1.849 14.234 1 85 69 GLY B O 1
ATOM 1821 N N . ARG B 1 70 ? -12.539 -2.641 15.492 1 90.25 70 ARG B N 1
ATOM 1822 C CA . ARG B 1 70 ? -11.93 -1.319 15.586 1 90.25 70 ARG B CA 1
ATOM 1823 C C . ARG B 1 70 ? -11.266 -0.924 14.273 1 90.25 70 ARG B C 1
ATOM 1825 O O . ARG B 1 70 ? -10.883 -1.788 13.484 1 90.25 70 ARG B O 1
ATOM 1832 N N . VAL B 1 71 ? -11.25 0.351 14.055 1 92.94 71 VAL B N 1
ATOM 1833 C CA . VAL B 1 71 ? -10.609 0.865 12.852 1 92.94 71 VAL B CA 1
ATOM 1834 C C . VAL B 1 71 ? -9.312 1.581 13.227 1 92.94 71 VAL B C 1
ATOM 1836 O O . VAL B 1 71 ? -9.297 2.424 14.125 1 92.94 71 VAL B O 1
ATOM 1839 N N . LYS B 1 72 ? -8.281 1.206 12.594 1 94 72 LYS B N 1
ATOM 1840 C CA . LYS B 1 72 ? -6.961 1.785 12.805 1 94 72 LYS B CA 1
ATOM 1841 C C . LYS B 1 72 ? -6.574 2.711 11.656 1 94 72 LYS B C 1
ATOM 1843 O O . LYS B 1 72 ? -6.684 2.336 10.484 1 94 72 LYS B O 1
ATOM 1848 N N . GLY B 1 73 ? -6.262 3.93 12.078 1 95.81 73 GLY B N 1
ATOM 1849 C CA . GLY B 1 73 ? -5.707 4.855 11.102 1 95.81 73 GLY B CA 1
ATOM 1850 C C . GLY B 1 73 ? -4.199 4.758 10.977 1 95.81 73 GLY B C 1
ATOM 1851 O O . GLY B 1 73 ? -3.516 4.348 11.922 1 95.81 73 GLY B O 1
ATOM 1852 N N . TYR B 1 74 ? -3.729 5.148 9.8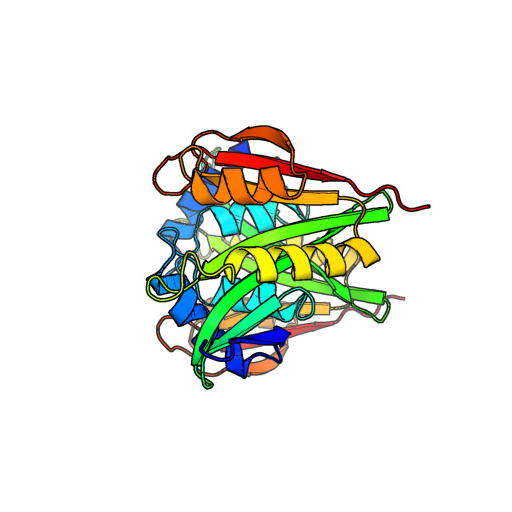2 1 95.44 74 TYR B N 1
ATOM 1853 C CA . TYR B 1 74 ? -2.307 5.113 9.5 1 95.44 74 TYR B CA 1
ATOM 1854 C C . TYR B 1 74 ? -1.906 6.312 8.656 1 95.44 74 TYR B C 1
ATOM 1856 O O . TYR B 1 74 ? -2.543 6.605 7.641 1 95.44 74 TYR B O 1
ATOM 1864 N N . ILE B 1 75 ? -0.956 6.988 9.141 1 96.75 75 ILE B N 1
ATOM 1865 C CA . ILE B 1 75 ? -0.39 8.055 8.32 1 96.75 75 ILE B CA 1
ATOM 1866 C C . ILE B 1 75 ? 0.843 7.535 7.578 1 96.75 75 ILE B C 1
ATOM 1868 O O . ILE B 1 75 ? 1.87 7.25 8.195 1 96.75 75 ILE B O 1
ATOM 1872 N N . ALA B 1 76 ? 0.754 7.492 6.273 1 94.06 76 ALA B N 1
ATOM 1873 C CA . ALA B 1 76 ? 1.804 6.891 5.453 1 94.06 76 ALA B CA 1
ATOM 1874 C C . ALA B 1 76 ? 2.883 7.914 5.109 1 94.06 76 ALA B C 1
ATOM 1876 O O . ALA B 1 76 ? 4.074 7.648 5.27 1 94.06 76 ALA B O 1
ATOM 1877 N N . MET B 1 77 ? 2.467 9.055 4.609 1 94 77 MET B N 1
ATOM 1878 C CA . MET B 1 77 ? 3.41 10.047 4.098 1 94 77 MET B CA 1
ATOM 1879 C C . MET B 1 77 ? 2.93 11.461 4.398 1 94 77 MET B C 1
ATOM 1881 O O . MET B 1 77 ? 1.737 11.75 4.293 1 94 77 MET B O 1
ATOM 1885 N N . LEU B 1 78 ? 3.859 12.305 4.75 1 96.25 78 LEU B N 1
ATOM 1886 C CA . LEU B 1 78 ? 3.676 13.75 4.84 1 96.25 78 LEU B CA 1
ATOM 1887 C C . LEU B 1 78 ? 4.84 14.484 4.184 1 96.25 78 LEU B C 1
ATOM 1889 O O . LEU B 1 78 ? 6 14.25 4.523 1 96.25 78 LEU B O 1
ATOM 1893 N N . VAL B 1 79 ? 4.465 15.359 3.234 1 95.31 79 VAL B N 1
ATOM 1894 C CA . VAL B 1 79 ? 5.527 16.062 2.531 1 95.31 79 VAL B CA 1
ATOM 1895 C C . VAL B 1 79 ? 5.129 17.531 2.324 1 95.31 79 VAL B C 1
ATOM 1897 O O . VAL B 1 79 ? 3.961 17.828 2.068 1 95.31 79 VAL B O 1
ATOM 1900 N N . VAL B 1 80 ? 6.055 18.359 2.49 1 95.31 80 VAL B N 1
ATOM 1901 C CA . VAL B 1 80 ? 5.945 19.766 2.156 1 95.31 80 VAL B CA 1
ATOM 1902 C C . VAL B 1 80 ? 7.188 20.219 1.394 1 95.31 80 VAL B C 1
ATOM 1904 O O . VAL B 1 80 ? 8.312 19.891 1.772 1 95.31 80 VAL B O 1
ATOM 1907 N N . LEU B 1 81 ? 6.992 20.906 0.281 1 94.5 81 LEU B N 1
ATOM 1908 C CA . LEU B 1 81 ? 8.133 21.438 -0.463 1 94.5 81 LEU B CA 1
ATOM 1909 C C . LEU B 1 81 ? 9.039 22.25 0.443 1 94.5 81 LEU B C 1
ATOM 1911 O O . LEU B 1 81 ? 8.562 23.031 1.277 1 94.5 81 LEU B O 1
ATOM 1915 N N . LYS B 1 82 ? 10.281 22.094 0.173 1 92.25 82 LYS B N 1
ATOM 1916 C CA . LYS B 1 82 ? 11.305 22.719 1.016 1 92.25 82 LYS B CA 1
ATOM 1917 C C . LYS B 1 82 ? 11.078 24.219 1.15 1 92.25 82 LYS B C 1
ATOM 1919 O O . LYS B 1 82 ? 11.133 24.766 2.254 1 92.25 82 LYS B O 1
ATOM 1924 N N . GLU B 1 83 ? 10.781 24.859 0.089 1 93 83 GLU B N 1
ATOM 1925 C CA . GLU B 1 83 ? 10.625 26.312 0.061 1 93 83 GLU B CA 1
ATOM 1926 C C . GLU B 1 83 ? 9.375 26.75 0.811 1 93 83 GLU B C 1
ATOM 1928 O O . GLU B 1 83 ? 9.203 27.938 1.096 1 93 83 GLU B O 1
ATOM 1933 N N . HIS B 1 84 ? 8.539 25.797 1.212 1 95.12 84 HIS B N 1
ATOM 1934 C CA . HIS B 1 84 ? 7.277 26.141 1.864 1 95.12 84 HIS B CA 1
ATOM 1935 C C . HIS B 1 84 ? 7.219 25.578 3.279 1 95.12 84 HIS B C 1
ATOM 1937 O O . HIS B 1 84 ? 6.148 25.531 3.893 1 95.12 84 HIS B O 1
ATOM 1943 N N . ARG B 1 85 ? 8.328 25.094 3.771 1 93.25 85 ARG B N 1
ATOM 1944 C CA . ARG B 1 85 ? 8.375 24.516 5.109 1 93.25 85 ARG B CA 1
ATOM 1945 C C . ARG B 1 85 ? 8.453 25.609 6.176 1 93.25 85 ARG B C 1
ATOM 1947 O O . ARG B 1 85 ? 8.656 26.781 5.859 1 93.25 85 ARG B O 1
ATOM 1954 N N . LYS B 1 86 ? 8.125 25.188 7.398 1 93.12 86 LYS B N 1
ATOM 1955 C CA . LYS B 1 86 ? 8.164 26.062 8.562 1 93.12 86 LYS B CA 1
ATOM 1956 C C . LYS B 1 86 ? 7.113 27.156 8.461 1 93.12 86 LYS B C 1
ATOM 1958 O O . LYS B 1 86 ? 7.312 28.266 8.969 1 93.12 86 LYS B O 1
ATOM 1963 N N . LYS B 1 87 ? 6.148 26.922 7.727 1 94.81 87 LYS B N 1
ATOM 1964 C CA . LYS B 1 87 ? 5.031 27.844 7.578 1 94.81 87 LYS B CA 1
ATOM 1965 C C . LYS B 1 87 ? 3.738 27.25 8.125 1 94.81 87 LYS B C 1
ATOM 1967 O O . LYS B 1 87 ? 2.652 27.781 7.887 1 94.81 87 LYS B O 1
ATOM 1972 N N . GLY B 1 88 ? 3.859 26.078 8.703 1 95.56 88 GLY B N 1
ATOM 1973 C CA . GLY B 1 88 ? 2.717 25.453 9.352 1 95.56 88 GLY B CA 1
ATOM 1974 C C . GLY B 1 88 ? 1.917 24.562 8.43 1 95.56 88 GLY B C 1
ATOM 1975 O O . GLY B 1 88 ? 0.887 24.016 8.82 1 95.56 88 GLY B O 1
ATOM 1976 N N . ILE B 1 89 ? 2.326 24.391 7.227 1 97.12 89 ILE B N 1
ATOM 1977 C CA . ILE B 1 89 ? 1.584 23.625 6.23 1 97.12 89 ILE B CA 1
ATOM 1978 C C . ILE B 1 89 ? 1.531 22.156 6.645 1 97.12 89 ILE B C 1
ATOM 1980 O O . ILE B 1 89 ? 0.463 21.547 6.633 1 97.12 89 ILE B O 1
ATOM 1984 N N . GLY B 1 90 ? 2.668 21.625 7.035 1 97.19 90 GLY B N 1
ATOM 1985 C CA . GLY B 1 90 ? 2.709 20.234 7.477 1 97.19 90 GLY B CA 1
ATOM 1986 C C . GLY B 1 90 ? 1.826 19.969 8.68 1 97.19 90 GLY B C 1
ATOM 1987 O O . GLY B 1 90 ? 1.093 18.969 8.703 1 97.19 90 GLY B O 1
ATOM 1988 N N . LYS B 1 91 ? 1.935 20.875 9.609 1 97.69 91 LYS B N 1
ATOM 1989 C CA . LYS B 1 91 ? 1.113 20.734 10.812 1 97.69 91 LYS B CA 1
ATOM 1990 C C . LYS B 1 91 ? -0.373 20.781 10.469 1 97.69 91 LYS B C 1
ATOM 1992 O O . LYS B 1 91 ? -1.153 19.969 10.977 1 97.69 91 LYS B O 1
ATOM 1997 N N . LYS B 1 92 ? -0.774 21.688 9.641 1 98.12 92 LYS B N 1
ATOM 1998 C CA . LYS B 1 92 ? -2.174 21.812 9.25 1 98.12 92 LYS B CA 1
ATOM 1999 C C . LYS B 1 92 ? -2.66 20.562 8.539 1 98.12 92 LYS B C 1
ATOM 2001 O O . LYS B 1 92 ? -3.764 20.078 8.797 1 98.12 92 LYS B O 1
ATOM 2006 N N . LEU B 1 93 ? -1.847 20.016 7.66 1 98.38 93 LEU B N 1
ATOM 2007 C CA . LEU B 1 93 ? -2.18 18.781 6.973 1 98.38 93 LEU B CA 1
ATOM 2008 C C . LEU B 1 93 ? -2.377 17.641 7.969 1 98.38 93 LEU B C 1
ATOM 2010 O O . LEU B 1 93 ? -3.369 16.906 7.898 1 98.38 93 LEU B O 1
ATOM 2014 N N . ALA B 1 94 ? -1.467 17.531 8.883 1 98.5 94 ALA B N 1
ATOM 2015 C CA . ALA B 1 94 ? -1.514 16.469 9.875 1 98.5 94 ALA B CA 1
ATOM 2016 C C . ALA B 1 94 ? -2.748 16.594 10.766 1 98.5 94 ALA B C 1
ATOM 2018 O O . ALA B 1 94 ? -3.471 15.625 10.977 1 98.5 94 ALA B O 1
ATOM 2019 N N . VAL B 1 95 ? -2.973 17.766 11.219 1 98.5 95 VAL B N 1
ATOM 2020 C CA . VAL B 1 95 ? -4.109 18.016 12.102 1 98.5 95 VAL B CA 1
ATOM 2021 C C . VAL B 1 95 ? -5.41 17.688 11.367 1 98.5 95 VAL B C 1
ATOM 2023 O O . VAL B 1 95 ? -6.281 17 11.906 1 98.5 95 VAL B O 1
ATOM 2026 N N . ASP B 1 96 ? -5.535 18.188 10.148 1 98.31 96 ASP B N 1
ATOM 2027 C CA . ASP B 1 96 ? -6.746 17.953 9.367 1 98.31 96 ASP B CA 1
ATOM 2028 C C . ASP B 1 96 ? -6.973 16.469 9.141 1 98.31 96 ASP B C 1
ATOM 2030 O O . ASP B 1 96 ? -8.102 15.977 9.242 1 98.31 96 ASP B O 1
ATOM 2034 N N . LEU B 1 97 ? -5.934 15.734 8.82 1 98.25 97 LEU B N 1
ATOM 2035 C CA . LEU B 1 97 ? -6.062 14.305 8.586 1 98.25 97 LEU B CA 1
ATOM 2036 C C . LEU B 1 97 ? -6.465 13.57 9.859 1 98.25 97 LEU B C 1
ATOM 2038 O O . LEU B 1 97 ? -7.34 12.703 9.836 1 98.25 97 LEU B O 1
ATOM 2042 N N . ILE B 1 98 ? -5.84 13.938 10.93 1 97.75 98 ILE B N 1
ATOM 2043 C CA . ILE B 1 98 ? -6.121 13.289 12.203 1 97.75 98 ILE B CA 1
ATOM 2044 C C . ILE B 1 98 ? -7.578 13.523 12.594 1 97.75 98 ILE B C 1
ATOM 2046 O O . ILE B 1 98 ? -8.258 12.617 13.07 1 97.75 98 ILE B O 1
ATOM 2050 N N . GLU B 1 99 ? -8.055 14.719 12.398 1 96.94 99 GLU B N 1
ATOM 2051 C CA . GLU B 1 99 ? -9.453 15.039 12.68 1 96.94 99 GLU B CA 1
ATOM 2052 C C . GLU B 1 99 ? -10.391 14.195 11.828 1 96.94 99 GLU B C 1
ATOM 2054 O O . GLU B 1 99 ? -11.422 13.727 12.312 1 96.94 99 GLU B O 1
ATOM 2059 N N . GLU B 1 100 ? -10.039 14.055 10.602 1 96.06 100 GLU B N 1
ATOM 2060 C CA . GLU B 1 100 ? -10.836 13.211 9.711 1 96.06 100 GLU B CA 1
ATOM 2061 C C . GLU B 1 100 ? -10.844 11.758 10.188 1 96.06 100 GLU B C 1
ATOM 2063 O O . GLU B 1 100 ? -11.891 11.109 10.203 1 96.06 100 GLU B O 1
ATOM 2068 N N . MET B 1 101 ? -9.688 11.273 10.586 1 96.19 101 MET B N 1
ATOM 2069 C CA . MET B 1 101 ? -9.555 9.883 11.016 1 96.19 101 MET B CA 1
ATOM 2070 C C . MET B 1 101 ? -10.281 9.641 12.336 1 96.19 101 MET B C 1
ATOM 2072 O O . MET B 1 101 ? -10.773 8.547 12.586 1 96.19 101 MET B O 1
ATOM 2076 N N . LYS B 1 102 ? -10.383 10.656 13.078 1 95.31 102 LYS B N 1
ATOM 2077 C CA . LYS B 1 102 ? -11.055 10.562 14.375 1 95.31 102 LYS B CA 1
ATOM 2078 C C . LYS B 1 102 ? -12.516 10.148 14.203 1 95.31 102 LYS B C 1
ATOM 2080 O O . LYS B 1 102 ? -13.125 9.609 15.125 1 95.31 102 LYS B O 1
ATOM 2085 N N . LYS B 1 103 ? -13.039 10.383 13.102 1 93.81 103 LYS B N 1
ATOM 2086 C CA . LYS B 1 103 ? -14.445 10.07 12.836 1 93.81 103 LYS B CA 1
ATOM 2087 C C . LYS B 1 103 ? -14.672 8.562 12.781 1 93.81 103 LYS B C 1
ATOM 2089 O O . LYS B 1 103 ? -15.773 8.086 13.039 1 93.81 103 LYS B O 1
ATOM 2094 N N . THR B 1 104 ? -13.664 7.824 12.453 1 92.94 104 THR B N 1
ATOM 2095 C CA . THR B 1 104 ? -13.883 6.395 12.25 1 92.94 104 THR B CA 1
ATOM 2096 C C . THR B 1 104 ? -12.844 5.578 13.016 1 92.94 104 THR B C 1
ATOM 2098 O O . THR B 1 104 ? -13.086 4.418 13.352 1 92.94 104 THR B O 1
ATOM 2101 N N . CYS B 1 105 ? -11.766 6.16 13.312 1 95.81 105 CYS B N 1
ATOM 2102 C CA . CYS B 1 105 ? -10.656 5.398 13.875 1 95.81 105 CYS B CA 1
ATOM 2103 C C . CYS B 1 105 ? -10.609 5.555 15.391 1 95.81 105 CYS B C 1
ATOM 2105 O O . CYS B 1 105 ? -10.961 6.605 15.922 1 95.81 105 CYS B O 1
ATOM 2107 N N . THR B 1 106 ? -10.094 4.496 16.031 1 96.56 106 THR B N 1
ATOM 2108 C CA . THR B 1 106 ? -9.891 4.551 17.469 1 96.56 106 THR B CA 1
ATOM 2109 C C . THR B 1 106 ? -8.43 4.844 17.812 1 96.56 106 THR B C 1
ATOM 2111 O O . THR B 1 106 ? -8.109 5.199 18.938 1 96.56 106 THR B O 1
ATOM 2114 N N . GLU B 1 107 ? -7.602 4.664 16.797 1 97.56 107 GLU B N 1
ATOM 2115 C CA . GLU B 1 107 ? -6.18 4.969 16.938 1 97.56 107 GLU B CA 1
ATOM 2116 C C . GLU B 1 107 ? -5.57 5.348 15.586 1 97.56 107 GLU B C 1
ATOM 2118 O O . GLU B 1 107 ? -6.125 5.023 14.531 1 97.56 107 GLU B O 1
ATOM 2123 N N . VAL B 1 108 ? -4.512 6.055 15.672 1 98.06 108 VAL B N 1
ATOM 2124 C CA . VAL B 1 108 ? -3.729 6.391 14.492 1 98.06 108 VAL B CA 1
ATOM 2125 C C . VAL B 1 108 ? -2.248 6.129 14.758 1 98.06 108 VAL B C 1
ATOM 2127 O O . VAL B 1 108 ? -1.741 6.438 15.836 1 98.06 108 VAL B O 1
ATOM 2130 N N . VAL B 1 109 ? -1.619 5.535 13.789 1 97.25 109 VAL B N 1
ATOM 2131 C CA . VAL B 1 109 ? -0.213 5.176 13.93 1 97.25 109 VAL B CA 1
ATOM 2132 C C . VAL B 1 109 ? 0.606 5.848 12.836 1 97.25 109 VAL B C 1
ATOM 2134 O O . VAL B 1 109 ? 0.11 6.066 11.727 1 97.25 109 VAL B O 1
ATOM 2137 N N . ILE B 1 110 ? 1.779 6.176 13.164 1 97.12 110 ILE B N 1
ATOM 2138 C CA . ILE B 1 110 ? 2.764 6.637 12.195 1 97.12 110 ILE B CA 1
ATOM 2139 C C . ILE B 1 110 ? 4.141 6.082 12.547 1 97.12 110 ILE B C 1
ATOM 2141 O O . ILE B 1 110 ? 4.434 5.836 13.727 1 97.12 110 ILE B O 1
ATOM 2145 N N . GLU B 1 111 ? 4.902 5.812 11.531 1 93.94 111 GLU B N 1
ATOM 2146 C CA . GLU B 1 111 ? 6.32 5.5 11.703 1 93.94 111 GLU B CA 1
ATOM 2147 C C . GLU B 1 111 ? 7.199 6.594 11.117 1 93.94 111 GLU B C 1
ATOM 2149 O O . GLU B 1 111 ? 6.93 7.09 10.016 1 93.94 111 GLU B O 1
ATOM 2154 N N . THR B 1 112 ? 8.18 6.996 11.836 1 94.69 112 THR B N 1
ATOM 2155 C CA . THR B 1 112 ? 9.125 7.996 11.352 1 94.69 112 THR B CA 1
ATOM 2156 C C . THR B 1 112 ? 10.539 7.664 11.805 1 94.69 112 THR B C 1
ATOM 2158 O O . THR B 1 112 ? 10.734 7.016 12.836 1 94.69 112 THR B O 1
ATOM 2161 N N . GLU B 1 113 ? 11.516 8.086 11 1 92.81 113 GLU B N 1
ATOM 2162 C CA . GLU B 1 113 ? 12.914 7.824 11.344 1 92.81 113 GLU B CA 1
ATOM 2163 C C . GLU B 1 113 ? 13.258 8.375 12.727 1 92.81 113 GLU B C 1
ATOM 2165 O O . GLU B 1 113 ? 12.758 9.43 13.117 1 92.81 113 GLU B O 1
ATOM 2170 N N . VAL B 1 114 ? 14.219 7.684 13.383 1 95.44 114 VAL B N 1
ATOM 2171 C CA . VAL B 1 114 ? 14.562 8.031 14.758 1 95.44 114 VAL B CA 1
ATOM 2172 C C . VAL B 1 114 ? 15.211 9.414 14.789 1 95.44 114 VAL B C 1
ATOM 2174 O O . VAL B 1 114 ? 15.195 10.094 15.82 1 95.44 114 VAL B O 1
ATOM 2177 N N . ASP B 1 115 ? 15.758 9.844 13.617 1 94.12 115 ASP B N 1
ATOM 2178 C CA . ASP B 1 115 ? 16.453 11.125 13.594 1 94.12 115 ASP B CA 1
ATOM 2179 C C . ASP B 1 115 ? 15.633 12.18 12.844 1 94.12 115 ASP B C 1
ATOM 2181 O O . ASP B 1 115 ? 16.141 13.266 12.547 1 94.12 115 ASP B O 1
ATOM 2185 N N . ASN B 1 116 ? 14.43 11.844 12.508 1 92.38 116 ASN B N 1
ATOM 2186 C CA . ASN B 1 116 ? 13.531 12.844 11.938 1 92.38 116 ASN B CA 1
ATOM 2187 C C . ASN B 1 116 ? 12.891 13.695 13.023 1 92.38 116 ASN B C 1
ATOM 2189 O O . ASN B 1 116 ? 11.688 13.586 13.289 1 92.38 116 ASN B O 1
ATOM 2193 N N . PHE B 1 117 ? 13.703 14.578 13.547 1 95.25 117 PHE B N 1
ATOM 2194 C CA . PHE B 1 117 ? 13.312 15.344 14.719 1 95.25 117 PHE B CA 1
ATOM 2195 C C . PHE B 1 117 ? 12.125 16.234 14.406 1 95.25 117 PHE B C 1
ATOM 2197 O O . PHE B 1 117 ? 11.188 16.344 15.203 1 95.25 117 PHE B O 1
ATOM 2204 N N . PRO B 1 118 ? 12.086 16.875 13.234 1 93.25 118 PRO B N 1
ATOM 2205 C CA . PRO B 1 118 ? 10.922 17.703 12.922 1 93.25 118 PRO B CA 1
ATOM 2206 C C . PRO B 1 118 ? 9.617 16.922 12.953 1 93.25 118 PRO B C 1
ATOM 2208 O O . PRO B 1 118 ? 8.625 17.375 13.523 1 93.25 118 PRO B O 1
ATOM 2211 N N . ALA B 1 119 ? 9.594 15.75 12.414 1 94.56 119 ALA B N 1
ATOM 2212 C CA . ALA B 1 119 ? 8.398 14.914 12.414 1 94.56 119 ALA B CA 1
ATOM 2213 C C . ALA B 1 119 ? 8.055 14.445 13.828 1 94.56 119 ALA B C 1
ATOM 2215 O O . ALA B 1 119 ? 6.891 14.477 14.227 1 94.56 119 ALA B O 1
ATOM 2216 N N . LEU B 1 120 ? 9.094 14 14.508 1 97.31 120 LEU B N 1
ATOM 2217 C CA . LEU B 1 120 ? 8.883 13.547 15.883 1 97.31 120 LEU B CA 1
ATOM 2218 C C . LEU B 1 120 ? 8.25 14.648 16.719 1 97.31 120 LEU B C 1
ATOM 2220 O O . LEU B 1 120 ? 7.258 14.414 17.422 1 97.31 120 LEU B O 1
ATOM 2224 N N . ARG B 1 121 ? 8.789 15.812 16.656 1 97 121 ARG B N 1
ATOM 2225 C CA . ARG B 1 121 ? 8.258 16.938 17.422 1 97 121 ARG B CA 1
ATOM 2226 C C . ARG B 1 121 ? 6.832 17.266 17 1 97 121 ARG B C 1
ATOM 2228 O O . ARG B 1 121 ? 5.977 17.531 17.844 1 97 121 ARG B O 1
ATOM 2235 N N . LEU B 1 122 ? 6.594 17.234 15.719 1 97.38 122 LEU B N 1
ATOM 2236 C CA . LEU B 1 122 ? 5.262 17.531 15.195 1 97.38 122 LEU B CA 1
A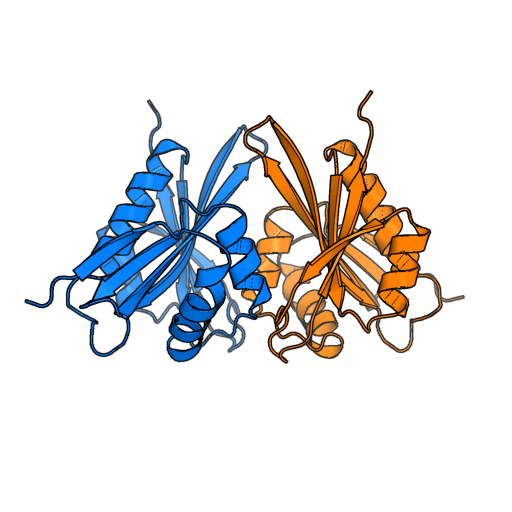TOM 2237 C C . LEU B 1 122 ? 4.227 16.578 15.781 1 97.38 122 LEU B C 1
ATOM 2239 O O . LEU B 1 122 ? 3.254 17.031 16.406 1 97.38 122 LEU B O 1
ATOM 2243 N N . TYR B 1 123 ? 4.496 15.312 15.641 1 98.25 123 TYR B N 1
ATOM 2244 C CA . TYR B 1 123 ? 3.48 14.336 16.016 1 98.25 123 TYR B CA 1
ATOM 2245 C C . TYR B 1 123 ? 3.365 14.227 17.531 1 98.25 123 TYR B C 1
ATOM 2247 O O . TYR B 1 123 ? 2.273 14.008 18.078 1 98.25 123 TYR B O 1
ATOM 2255 N N . GLU B 1 124 ? 4.461 14.398 18.188 1 98 124 GLU B N 1
ATOM 2256 C CA . GLU B 1 124 ? 4.383 14.414 19.641 1 98 124 GLU B CA 1
ATOM 2257 C C . GLU B 1 124 ? 3.592 15.625 20.141 1 98 124 GLU B C 1
ATOM 2259 O O . GLU B 1 124 ? 2.832 15.523 21.109 1 98 124 GLU B O 1
ATOM 2264 N N . SER B 1 125 ? 3.787 16.734 19.5 1 97.5 125 SER B N 1
ATOM 2265 C CA . SER B 1 125 ? 3.039 17.938 19.859 1 97.5 125 SER B CA 1
ATOM 2266 C C . SER B 1 125 ? 1.545 17.75 19.609 1 97.5 125 SER B C 1
ATOM 2268 O O . SER B 1 125 ? 0.721 18.453 20.203 1 97.5 125 SER B O 1
ATOM 2270 N N . LEU B 1 126 ? 1.166 16.844 18.797 1 97.06 126 LEU B N 1
ATOM 2271 C CA . LEU B 1 126 ? -0.232 16.578 18.484 1 97.06 126 LEU B CA 1
ATOM 2272 C C . LEU B 1 126 ? -0.795 15.484 19.391 1 97.06 126 LEU B C 1
ATOM 2274 O O . LEU B 1 126 ? -1.953 15.086 19.25 1 97.06 126 LEU B O 1
ATOM 2278 N N . GLY B 1 127 ? 0.027 14.922 20.219 1 97.19 127 GLY B N 1
ATOM 2279 C CA . GLY B 1 127 ? -0.468 13.984 21.203 1 97.19 127 GLY B CA 1
ATOM 2280 C C . GLY B 1 127 ? -0.02 12.555 20.953 1 97.19 127 GLY B C 1
ATOM 2281 O O . GLY B 1 127 ? -0.381 11.648 21.703 1 97.19 127 GLY B O 1
ATOM 2282 N N . PHE B 1 128 ? 0.81 12.352 19.953 1 98.56 128 PHE B N 1
ATOM 2283 C CA . PHE B 1 128 ? 1.328 11.016 19.703 1 98.56 128 PHE B CA 1
ATOM 2284 C C . PHE B 1 128 ? 2.367 10.633 20.75 1 98.56 128 PHE B C 1
ATOM 2286 O O . PHE B 1 128 ? 3.113 11.492 21.234 1 98.56 128 PHE B O 1
ATOM 2293 N N . VAL B 1 129 ? 2.414 9.328 21.016 1 98.25 129 VAL B N 1
ATOM 2294 C CA . VAL B 1 129 ? 3.4 8.805 21.953 1 98.25 129 VAL B CA 1
ATOM 2295 C C . VAL B 1 129 ? 4.238 7.727 21.281 1 98.25 129 VAL B C 1
ATOM 2297 O O . VAL B 1 129 ? 3.719 6.918 20.516 1 98.25 129 VAL B O 1
ATOM 2300 N N . ARG B 1 130 ? 5.508 7.73 21.625 1 97.19 130 ARG B N 1
ATOM 2301 C CA . ARG B 1 130 ? 6.379 6.676 21.109 1 97.19 130 ARG B CA 1
ATOM 2302 C C . ARG B 1 130 ? 6.059 5.336 21.766 1 97.19 130 ARG B C 1
ATOM 2304 O O . ARG B 1 130 ? 6.102 5.215 23 1 97.19 130 ARG B O 1
ATOM 2311 N N . THR B 1 131 ? 5.785 4.375 20.922 1 97 131 THR B N 1
ATOM 2312 C CA . THR B 1 131 ? 5.371 3.102 21.5 1 97 131 THR B CA 1
ATOM 2313 C C . THR B 1 131 ? 6.395 2.012 21.203 1 97 131 THR B C 1
ATOM 2315 O O . THR B 1 131 ? 6.473 1.011 21.922 1 97 131 THR B O 1
ATOM 2318 N N . LYS B 1 132 ? 7.066 2.094 20.125 1 95.44 132 LYS B N 1
ATOM 2319 C CA . LYS B 1 132 ? 7.98 1.037 19.703 1 95.44 132 LYS B CA 1
ATOM 2320 C C . LYS B 1 132 ? 9.141 1.605 18.891 1 95.44 132 LYS B C 1
ATOM 2322 O O . LYS B 1 132 ? 8.977 2.584 18.172 1 95.44 132 LYS B O 1
ATOM 2327 N N . ARG B 1 133 ? 10.273 0.993 19.109 1 94.69 133 ARG B N 1
ATOM 2328 C CA . ARG B 1 133 ? 11.414 1.246 18.234 1 94.69 133 ARG B CA 1
ATOM 2329 C C . ARG B 1 133 ? 11.609 0.105 17.25 1 94.69 133 ARG B C 1
ATOM 2331 O O . ARG B 1 133 ? 11.633 -1.065 17.641 1 94.69 133 ARG B O 1
ATOM 2338 N N . LEU B 1 134 ? 11.656 0.461 15.984 1 90.31 134 LEU B N 1
ATOM 2339 C CA . LEU B 1 134 ? 11.75 -0.535 14.922 1 90.31 134 LEU B CA 1
ATOM 2340 C C . LEU B 1 134 ? 13.141 -0.535 14.297 1 90.31 134 LEU B C 1
ATOM 2342 O O . LEU B 1 134 ? 13.562 0.466 13.711 1 90.31 134 LEU B O 1
ATOM 2346 N N . PHE B 1 135 ? 13.719 -1.699 14.273 1 88.31 135 PHE B N 1
ATOM 2347 C CA . PHE B 1 135 ? 15.094 -1.804 13.797 1 88.31 135 PHE B CA 1
ATOM 2348 C C . PHE B 1 135 ? 15.133 -2.135 12.312 1 88.31 135 PHE B C 1
ATOM 2350 O O . PHE B 1 135 ? 14.344 -2.953 11.836 1 88.31 135 PHE B O 1
ATOM 2357 N N . ARG B 1 136 ? 16.125 -1.539 11.562 1 84.19 136 ARG B N 1
ATOM 2358 C CA . ARG B 1 136 ? 16.312 -1.758 10.133 1 84.19 136 ARG B CA 1
ATOM 2359 C C . ARG B 1 136 ? 14.984 -1.624 9.383 1 84.19 136 ARG B C 1
ATOM 2361 O O . ARG B 1 136 ? 14.617 -2.504 8.594 1 84.19 136 ARG B O 1
ATOM 2368 N N . TYR B 1 137 ? 14.375 -0.549 9.688 1 85.06 137 TYR B N 1
ATOM 2369 C CA . TYR B 1 137 ? 13.016 -0.334 9.188 1 85.06 137 TYR B CA 1
ATOM 2370 C C . TYR B 1 137 ? 13.039 0.231 7.773 1 85.06 137 TYR B C 1
ATOM 2372 O O . TYR B 1 137 ? 12.227 -0.157 6.93 1 85.06 137 TYR B O 1
ATOM 2380 N N . TYR B 1 138 ? 13.922 1.066 7.582 1 83.25 138 TYR B N 1
ATOM 2381 C CA . TYR B 1 138 ? 14 1.729 6.285 1 83.25 138 TYR B CA 1
ATOM 2382 C C . TYR B 1 138 ? 15.023 1.053 5.383 1 83.25 138 TYR B C 1
ATOM 2384 O O . TYR B 1 138 ? 15.906 0.338 5.867 1 83.25 138 TYR B O 1
ATOM 2392 N N . LEU B 1 139 ? 14.867 1.246 4.078 1 77.38 139 LEU B N 1
ATOM 2393 C CA . LEU B 1 139 ? 15.75 0.653 3.076 1 77.38 139 LEU B CA 1
ATOM 2394 C C . LEU B 1 139 ? 17.203 1 3.355 1 77.38 139 LEU B C 1
ATOM 2396 O O . LEU B 1 139 ? 18.094 0.192 3.096 1 77.38 139 LEU B O 1
ATOM 2400 N N . ASN B 1 140 ? 17.453 2.182 3.891 1 78.62 140 ASN B N 1
ATOM 2401 C CA . ASN B 1 140 ? 18.828 2.621 4.172 1 78.62 140 ASN B CA 1
ATOM 2402 C C . ASN B 1 140 ? 19.359 1.986 5.449 1 78.62 140 ASN B C 1
ATOM 2404 O O . ASN B 1 140 ? 20.469 2.299 5.879 1 78.62 140 ASN B O 1
ATOM 2408 N N . GLY B 1 141 ? 18.547 1.174 6.047 1 81.38 141 GLY B N 1
ATOM 2409 C CA . GLY B 1 141 ? 18.984 0.494 7.254 1 81.38 141 GLY B CA 1
ATOM 2410 C C . GLY B 1 141 ? 18.672 1.262 8.523 1 81.38 141 GLY B C 1
ATOM 2411 O O . GLY B 1 141 ? 18.891 0.761 9.625 1 81.38 141 GLY B O 1
ATOM 2412 N N . ASN B 1 142 ? 18.062 2.441 8.375 1 86.94 142 ASN B N 1
ATOM 2413 C CA . ASN B 1 142 ? 17.766 3.273 9.531 1 86.94 142 ASN B CA 1
ATOM 2414 C C . ASN B 1 142 ? 16.594 2.709 10.336 1 86.94 142 ASN B C 1
ATOM 2416 O O . ASN B 1 142 ? 15.781 1.947 9.805 1 86.94 142 ASN B O 1
ATOM 2420 N N . GLU B 1 143 ? 16.594 3.162 11.547 1 93 143 GLU B N 1
ATOM 2421 C CA . GLU B 1 143 ? 15.547 2.76 12.477 1 93 143 GLU B CA 1
ATOM 2422 C C . GLU B 1 143 ? 14.383 3.748 12.445 1 93 143 GLU B C 1
ATOM 2424 O O . GLU B 1 143 ? 14.516 4.859 11.938 1 93 143 GLU B O 1
ATOM 2429 N N . ALA B 1 144 ? 13.227 3.219 12.984 1 94.5 144 ALA B N 1
ATOM 2430 C CA . ALA B 1 144 ? 12.047 4.07 13.086 1 94.5 144 ALA B CA 1
ATOM 2431 C C . ALA B 1 144 ? 11.438 3.996 14.484 1 94.5 144 ALA B C 1
ATOM 2433 O O . ALA B 1 144 ? 11.633 3.008 15.203 1 94.5 144 ALA B O 1
ATOM 2434 N N . TYR B 1 145 ? 10.828 5.094 14.867 1 97.06 145 TYR B N 1
ATOM 2435 C CA . TYR B 1 145 ? 9.875 5.035 15.969 1 97.06 145 TYR B CA 1
ATOM 2436 C C . TYR B 1 145 ? 8.453 4.852 15.445 1 97.06 145 TYR B C 1
ATOM 2438 O O . TYR B 1 145 ? 8.07 5.445 14.438 1 97.06 145 TYR B O 1
ATOM 2446 N N . ARG B 1 146 ? 7.758 4.027 16.094 1 96.62 146 ARG B N 1
ATOM 2447 C CA . ARG B 1 146 ? 6.309 4.012 15.906 1 96.62 146 ARG B CA 1
ATOM 2448 C C . ARG B 1 146 ? 5.617 4.91 16.922 1 96.62 146 ARG B C 1
ATOM 2450 O O . ARG B 1 146 ? 5.828 4.77 18.125 1 96.62 146 ARG B O 1
ATOM 2457 N N . LEU B 1 147 ? 4.855 5.871 16.438 1 98.44 147 LEU B N 1
ATOM 2458 C CA . LEU B 1 147 ? 4.062 6.762 17.281 1 98.44 147 LEU B CA 1
ATOM 2459 C C . LEU B 1 147 ? 2.572 6.457 17.141 1 98.44 147 LEU B C 1
ATOM 2461 O O . LEU B 1 147 ? 2.102 6.137 16.047 1 98.44 147 LEU B O 1
ATOM 2465 N N . LYS B 1 148 ? 1.887 6.586 18.297 1 98.19 148 LYS B N 1
ATOM 2466 C CA . LYS B 1 148 ? 0.457 6.293 18.297 1 98.19 148 LYS B CA 1
ATOM 2467 C C . LYS B 1 148 ? -0.323 7.355 19.062 1 98.19 148 LYS B C 1
ATOM 2469 O O . LYS B 1 148 ? 0.192 7.941 20.016 1 98.19 148 LYS B O 1
ATOM 2474 N N . ILE B 1 149 ? -1.477 7.609 18.594 1 98 149 ILE B N 1
ATOM 2475 C CA . ILE B 1 149 ? -2.475 8.367 19.344 1 98 149 ILE B CA 1
ATOM 2476 C C . ILE B 1 149 ? -3.785 7.578 19.391 1 98 149 ILE B C 1
ATOM 2478 O O . ILE B 1 149 ? -4.137 6.887 18.438 1 98 149 ILE B O 1
ATOM 2482 N N . TRP B 1 150 ? -4.457 7.586 20.484 1 97.19 150 TRP B N 1
ATOM 2483 C CA . TRP B 1 150 ? -5.719 6.887 20.688 1 97.19 150 TRP B CA 1
ATOM 2484 C C . TRP B 1 150 ? -6.863 7.875 20.891 1 97.19 150 TRP B C 1
ATOM 2486 O O . TRP B 1 150 ? -6.672 8.953 21.453 1 97.19 150 TRP B O 1
ATOM 2496 N N . PHE B 1 151 ? -7.961 7.418 20.359 1 94.56 151 PHE B N 1
ATOM 2497 C CA . PHE B 1 151 ? -9.156 8.234 20.5 1 94.56 151 PHE B CA 1
ATOM 2498 C C . PHE B 1 151 ? -10.219 7.504 21.312 1 94.56 151 PHE B C 1
ATOM 2500 O O . PHE B 1 151 ? -10.359 6.281 21.203 1 94.56 151 PHE B O 1
ATOM 2507 N N . ASN B 1 152 ? -10.781 8.047 22.422 1 78.56 152 ASN B N 1
ATOM 2508 C CA . ASN B 1 152 ? -11.883 7.473 23.188 1 78.56 152 ASN B CA 1
ATOM 2509 C C . ASN B 1 152 ? -13.211 7.586 22.453 1 78.56 152 ASN B C 1
ATOM 2511 O O . ASN B 1 152 ? -13.602 8.68 22.031 1 78.56 152 ASN B O 1
ATOM 2515 N N . ARG B 1 153 ? -13.68 6.684 21.672 1 62.97 153 ARG B N 1
ATOM 2516 C CA . ARG B 1 153 ? -15.016 6.824 21.109 1 62.97 153 ARG B CA 1
ATOM 2517 C C . ARG B 1 153 ? -16.078 6.715 22.188 1 62.97 153 ARG B C 1
ATOM 2519 O O . ARG B 1 153 ? -16.016 5.832 23.047 1 62.97 153 ARG B O 1
ATOM 2526 N N . GLU B 1 154 ? -16.672 7.832 22.547 1 47.75 154 GLU B N 1
ATOM 2527 C CA . GLU B 1 154 ? -17.875 7.777 23.359 1 47.75 154 GLU B CA 1
ATOM 2528 C C . GLU B 1 154 ? -18.922 6.867 22.734 1 47.75 154 GLU B C 1
ATOM 2530 O O . GLU B 1 154 ? -18.953 6.703 21.516 1 47.75 154 GLU B O 1
#

pLDDT: mean 90.92, std 8.62, range [47.75, 98.56]

InterPro domains:
  IPR000182 GNAT domain [PF00583] (17-128)
  IPR000182 GNAT domain [PS51186] (4-152)
  IPR016181 Acyl-CoA N-acyltransferase [SSF55729] (1-151)
  IPR044542 N-alpha-acetyltransferase 30-like [PTHR45896] (2-153)

Solvent-accessible surface area (backbone atoms only — not comparable to full-atom values): 17155 Å² total; per-residue (Å²): 126,83,61,68,45,76,44,63,53,85,54,77,85,48,45,62,61,52,45,55,58,42,62,74,70,44,86,70,60,67,31,56,58,59,52,48,52,48,45,65,76,28,31,88,37,19,40,37,30,26,47,85,87,36,81,44,31,40,30,38,24,44,73,46,74,44,94,84,67,50,25,39,27,35,50,76,46,76,44,55,41,77,95,57,53,96,68,51,53,64,56,51,48,50,51,54,47,50,58,58,41,55,74,67,24,42,30,38,36,36,70,44,48,73,79,41,54,71,58,51,51,50,43,42,74,73,60,31,40,84,75,44,79,38,75,59,52,40,86,88,51,42,40,24,32,32,31,37,36,75,47,85,79,127,128,82,62,68,45,76,46,63,54,86,53,76,87,49,46,61,61,52,45,54,57,42,61,74,71,43,86,70,60,68,30,56,59,58,52,50,52,47,45,67,75,29,31,88,38,19,39,36,30,25,47,85,84,36,81,42,33,40,32,38,24,44,73,44,75,44,95,85,66,50,24,38,27,35,50,75,47,78,44,56,41,75,96,56,54,94,69,53,55,64,58,51,48,50,51,52,47,49,57,59,40,55,74,66,22,42,32,39,36,37,70,44,48,72,79,39,52,73,58,50,52,52,44,41,73,73,59,34,40,82,74,44,80,38,75,60,51,40,85,90,51,43,42,24,32,33,31,37,37,75,48,85,80,128

Nearest PDB structures (foldseek):
  7mx2-assembly1_A  TM=9.644E-01  e=5.276E-19  Homo sapiens
  7rb3-assembly1_A  TM=9.628E-01  e=4.544E-18  Homo sapiens
  7l1k-assembly1_A  TM=9.518E-01  e=1.375E-17  Schizosaccharomyces pombe 972h-
  6z00-assembly2_B  TM=9.156E-01  e=9.423E-13  Arabidopsis thaliana
  2ge3-assembly1_B  TM=8.509E-01  e=3.679E-10  Agrobacterium tumefaciens